Protein AF-A0A7S0CAH4-F1 (afdb_monomer_lite)

pLDDT: mean 82.97, std 12.78, range [36.91, 95.31]

InterPro domains:
  IPR019465 Conserved oligomeric Golgi complex subunit 5 [PTHR13228] (1-180)
  IPR048485 Conserved oligomeric Golgi complex subunit 5, helical domain [PF20649] (7-171)

Secondary structure (DSSP, 8-state):
-HHHHHHHHHHHHHHHHHHHHHHHHHHHHT--HHHHHHHHHHHHHTT-HHHHHHHHHHHHHHHHHHHHHHHH-HHHHHHHHHHHHHHHHHHHHHHHTT------TTHHHHHHHHHHHHHHHHHHHHHHHHHHHHHHHHHHHHHHHHHHHHHHHH-B-TTT--BHHHHHHTSPPPHHHHHHHHHHHHHHTTSSS--

Sequence (195 aa):
VEQMRLQAETAALAVRRAAAGLLAEQQQQQLSSAKLGSTLQVYFHLGELPQAAWSAVAQSLATAEKAASQFFNPGSLQRLNETAVSEAKFALDVSDAAAVGVTEPNQKKTLGESLERATMKKLKIKRAEAASKWAHAVGDAAFKVWNLHRVLARKSDASTRQNFLEVVSKAPIPEKFQDAEKQIRSSEGGADDAG

Radius of gyration: 27.22 Å; chains: 1; bounding box: 65×27×79 Å

Organism: NCBI:txid420281

Structure (mmCIF, N/CA/C/O backbone):
data_AF-A0A7S0CAH4-F1
#
_entry.id   AF-A0A7S0CAH4-F1
#
loop_
_atom_site.group_PDB
_atom_site.id
_atom_site.type_symbol
_atom_site.label_atom_id
_atom_site.label_alt_id
_atom_site.label_comp_id
_atom_site.label_asym_id
_atom_site.label_entity_id
_atom_site.label_seq_id
_atom_site.pdbx_PDB_ins_code
_atom_site.Cartn_x
_atom_site.Cartn_y
_atom_site.Cartn_z
_atom_site.occupancy
_atom_site.B_iso_or_equiv
_atom_site.auth_seq_id
_atom_site.auth_comp_id
_atom_site.auth_asym_id
_atom_site.auth_atom_id
_atom_site.pdbx_PDB_model_num
ATOM 1 N N . VAL A 1 1 ? 34.094 -9.967 -25.676 1.00 65.88 1 VAL A N 1
ATOM 2 C CA . VAL A 1 1 ? 32.650 -9.616 -25.713 1.00 65.88 1 VAL A CA 1
ATOM 3 C C . VAL A 1 1 ? 31.904 -10.222 -24.528 1.00 65.88 1 VAL A C 1
ATOM 5 O O . VAL A 1 1 ? 31.228 -9.493 -23.821 1.00 65.88 1 VAL A O 1
ATOM 8 N N . GLU A 1 2 ? 32.097 -11.507 -24.234 1.00 75.00 2 GLU A N 1
ATOM 9 C CA . GLU A 1 2 ? 31.400 -12.210 -23.142 1.00 75.00 2 GLU A CA 1
ATOM 10 C C . GLU A 1 2 ? 31.736 -11.695 -21.729 1.00 75.00 2 GLU A C 1
ATOM 12 O O . GLU A 1 2 ? 30.838 -11.476 -20.923 1.00 75.00 2 GLU A O 1
ATOM 17 N N . GLN A 1 3 ? 33.003 -11.358 -21.458 1.00 76.06 3 GLN A N 1
ATOM 18 C CA . GLN A 1 3 ? 33.400 -10.707 -20.197 1.00 76.06 3 GLN A CA 1
ATOM 19 C C . GLN A 1 3 ? 32.767 -9.318 -20.009 1.00 76.06 3 GLN A C 1
ATOM 21 O O . GLN A 1 3 ? 32.325 -8.993 -18.911 1.00 76.06 3 GLN A O 1
ATOM 26 N N . MET A 1 4 ? 32.667 -8.516 -21.076 1.00 72.00 4 MET A N 1
ATOM 27 C CA . MET A 1 4 ? 31.980 -7.217 -21.019 1.00 72.00 4 MET A CA 1
ATOM 28 C C . MET A 1 4 ? 30.474 -7.390 -20.790 1.00 72.00 4 MET A C 1
ATOM 30 O O . MET A 1 4 ? 29.867 -6.586 -20.088 1.00 72.00 4 MET A O 1
ATOM 34 N N . ARG A 1 5 ? 29.876 -8.464 -21.322 1.00 76.06 5 ARG A N 1
ATOM 35 C CA . ARG A 1 5 ? 28.468 -8.806 -21.088 1.00 76.06 5 ARG A CA 1
ATOM 36 C C . ARG A 1 5 ? 28.207 -9.151 -19.619 1.00 76.06 5 ARG A C 1
ATOM 38 O O . ARG A 1 5 ? 27.305 -8.583 -19.018 1.00 76.06 5 ARG A O 1
ATOM 45 N N . LEU A 1 6 ? 29.043 -10.004 -19.027 1.00 80.44 6 LEU A N 1
ATOM 46 C CA . LEU A 1 6 ? 28.980 -10.364 -17.603 1.00 80.44 6 LEU A CA 1
ATOM 47 C C . LEU A 1 6 ? 29.165 -9.148 -16.682 1.00 80.44 6 LEU A C 1
ATOM 49 O O . LEU A 1 6 ? 28.445 -8.991 -15.695 1.00 80.44 6 LEU A O 1
ATOM 53 N N . GLN A 1 7 ? 30.101 -8.255 -17.014 1.00 77.06 7 GLN A N 1
ATOM 54 C CA . GLN A 1 7 ? 30.307 -7.011 -16.267 1.00 77.06 7 GLN A CA 1
ATOM 55 C C . GLN A 1 7 ? 29.098 -6.070 -16.375 1.00 77.06 7 GLN A C 1
ATOM 57 O O . GLN A 1 7 ? 28.670 -5.515 -15.362 1.00 77.06 7 GLN A O 1
ATOM 62 N N . ALA A 1 8 ? 28.503 -5.939 -17.565 1.00 77.75 8 ALA A N 1
ATOM 63 C CA . ALA A 1 8 ? 27.296 -5.143 -17.775 1.00 77.75 8 ALA A CA 1
ATOM 64 C C . ALA A 1 8 ? 26.084 -5.713 -17.018 1.00 77.75 8 ALA A C 1
ATOM 66 O O . ALA A 1 8 ? 25.359 -4.960 -16.371 1.00 77.75 8 ALA A O 1
ATOM 67 N N . GLU A 1 9 ? 25.893 -7.035 -17.028 1.00 82.38 9 GLU A N 1
ATOM 68 C CA . GLU A 1 9 ? 24.837 -7.708 -16.259 1.00 82.38 9 GLU A CA 1
ATOM 69 C C . GLU A 1 9 ? 25.020 -7.498 -14.747 1.00 82.38 9 GLU A C 1
ATOM 71 O O . GLU A 1 9 ? 24.061 -7.193 -14.035 1.00 82.38 9 GLU A O 1
ATOM 76 N N . THR A 1 10 ? 26.257 -7.581 -14.252 1.00 84.25 10 THR A N 1
ATOM 77 C CA . THR A 1 10 ? 26.573 -7.352 -12.832 1.00 84.25 10 THR A CA 1
ATOM 78 C C . THR A 1 10 ? 26.292 -5.904 -12.421 1.00 84.25 10 THR A C 1
ATOM 80 O O . THR A 1 10 ? 25.676 -5.659 -11.380 1.00 84.25 10 THR A O 1
ATOM 83 N N . ALA A 1 11 ? 26.689 -4.937 -13.253 1.00 78.19 11 ALA A N 1
ATOM 84 C CA . ALA A 1 11 ? 26.406 -3.523 -13.027 1.00 78.19 11 ALA A CA 1
ATOM 85 C C . ALA A 1 11 ? 24.895 -3.237 -13.066 1.00 78.19 11 ALA A C 1
ATOM 87 O O . ALA A 1 11 ? 24.375 -2.568 -12.173 1.00 78.19 11 ALA A O 1
ATOM 88 N N . ALA A 1 12 ? 24.169 -3.803 -14.036 1.00 76.00 12 ALA A N 1
ATOM 89 C CA . ALA A 1 12 ? 22.717 -3.682 -14.125 1.00 76.00 12 ALA A CA 1
ATOM 90 C C . ALA A 1 12 ? 22.026 -4.250 -12.876 1.00 76.00 12 ALA A C 1
ATOM 92 O O . ALA A 1 12 ? 21.142 -3.604 -12.317 1.00 76.00 12 ALA A O 1
ATOM 93 N N . LEU A 1 13 ? 22.465 -5.407 -12.368 1.00 81.56 13 LEU A N 1
ATOM 94 C CA . LEU A 1 13 ? 21.949 -5.979 -11.120 1.00 81.56 13 LEU A CA 1
ATOM 95 C C . LEU A 1 13 ? 22.199 -5.075 -9.906 1.00 81.56 13 LEU A C 1
ATOM 97 O O . LEU A 1 13 ? 21.307 -4.920 -9.068 1.00 81.56 13 LEU A O 1
ATOM 101 N N . ALA A 1 14 ? 23.381 -4.466 -9.802 1.00 77.44 14 ALA A N 1
ATOM 102 C CA . ALA A 1 14 ? 23.689 -3.524 -8.728 1.00 77.44 14 ALA A CA 1
ATOM 103 C C . ALA A 1 14 ? 22.784 -2.282 -8.794 1.00 77.44 14 ALA A C 1
ATOM 105 O O . ALA A 1 14 ? 22.199 -1.888 -7.783 1.00 77.44 14 ALA A O 1
ATOM 106 N N . VAL A 1 15 ? 22.593 -1.728 -9.996 1.00 81.62 15 VAL A N 1
ATOM 107 C CA . VAL A 1 15 ? 21.696 -0.590 -10.241 1.00 81.62 15 VAL A CA 1
ATOM 108 C C . VAL A 1 15 ? 20.245 -0.953 -9.925 1.00 81.62 15 VAL A C 1
ATOM 110 O O . VAL A 1 15 ? 19.567 -0.183 -9.249 1.00 81.62 15 VAL A O 1
ATOM 113 N N . ARG A 1 16 ? 19.774 -2.145 -10.316 1.00 80.44 16 ARG A N 1
ATOM 114 C CA . ARG A 1 16 ? 18.432 -2.638 -9.964 1.00 80.44 16 ARG A CA 1
ATOM 115 C C . ARG A 1 16 ? 18.231 -2.729 -8.458 1.00 80.44 16 ARG A C 1
ATOM 117 O O . ARG A 1 16 ? 17.201 -2.283 -7.963 1.00 80.44 16 ARG A O 1
ATOM 124 N N . ARG A 1 17 ? 19.194 -3.296 -7.721 1.00 80.94 17 ARG A N 1
ATOM 125 C CA . ARG A 1 17 ? 19.110 -3.406 -6.253 1.00 80.94 17 ARG A CA 1
ATOM 126 C C . ARG A 1 17 ? 19.056 -2.031 -5.594 1.00 80.94 17 ARG A C 1
ATOM 128 O O . ARG A 1 17 ? 18.222 -1.821 -4.718 1.00 80.94 17 ARG A O 1
ATOM 135 N N . ALA A 1 18 ? 19.886 -1.092 -6.046 1.00 76.75 18 ALA A N 1
ATOM 136 C CA . ALA A 1 18 ? 19.876 0.280 -5.547 1.00 76.75 18 ALA A CA 1
ATOM 137 C C . ALA A 1 18 ? 18.550 0.996 -5.862 1.00 76.75 18 ALA A C 1
ATOM 139 O O . ALA A 1 18 ? 17.949 1.602 -4.977 1.00 76.75 18 ALA A O 1
ATOM 140 N N . ALA A 1 19 ? 18.048 0.872 -7.094 1.00 78.12 19 ALA A N 1
ATOM 141 C CA . ALA A 1 19 ? 16.766 1.443 -7.502 1.00 78.12 19 ALA A CA 1
ATOM 142 C C . ALA A 1 19 ? 15.590 0.839 -6.718 1.00 78.12 19 ALA A C 1
ATOM 144 O O . ALA A 1 19 ? 14.693 1.573 -6.308 1.00 78.12 19 ALA A O 1
ATOM 145 N N . ALA A 1 20 ? 15.623 -0.469 -6.445 1.00 80.88 20 ALA A N 1
ATOM 146 C CA . ALA A 1 20 ? 14.604 -1.154 -5.654 1.00 80.88 20 ALA A CA 1
ATOM 147 C C . ALA A 1 20 ? 14.611 -0.690 -4.193 1.00 80.88 20 ALA A C 1
ATOM 149 O O . ALA A 1 20 ? 13.544 -0.443 -3.634 1.00 80.88 20 ALA A O 1
ATOM 150 N N . GLY A 1 21 ? 15.798 -0.515 -3.600 1.00 79.38 21 GLY A N 1
ATOM 151 C CA . GLY A 1 21 ? 15.949 0.065 -2.264 1.00 79.38 21 GLY A CA 1
ATOM 152 C C . GLY A 1 21 ? 15.364 1.475 -2.189 1.00 79.38 21 GLY A C 1
ATOM 153 O O . GLY A 1 21 ? 14.512 1.745 -1.348 1.00 79.38 21 GLY A O 1
ATOM 154 N N . LEU A 1 22 ? 15.719 2.340 -3.144 1.00 78.88 22 LEU A N 1
ATOM 155 C CA . LEU A 1 22 ? 15.192 3.706 -3.215 1.00 78.88 22 LEU A CA 1
ATOM 156 C C . LEU A 1 22 ? 13.677 3.745 -3.440 1.00 78.88 22 LEU A C 1
ATOM 158 O O . LEU A 1 22 ? 12.995 4.593 -2.870 1.00 78.88 22 LEU A O 1
ATOM 162 N N . LEU A 1 23 ? 13.130 2.846 -4.262 1.00 81.06 23 LEU A N 1
ATOM 163 C CA . LEU A 1 23 ? 11.687 2.758 -4.482 1.00 81.06 23 LEU A CA 1
ATOM 164 C C . LEU A 1 23 ? 10.960 2.307 -3.205 1.00 81.06 23 LEU A C 1
ATOM 166 O O . LEU A 1 23 ? 9.911 2.858 -2.874 1.00 81.06 23 LEU A O 1
ATOM 170 N N . ALA A 1 24 ? 11.528 1.353 -2.464 1.00 81.06 24 ALA A N 1
ATOM 171 C CA . ALA A 1 24 ? 10.992 0.910 -1.179 1.00 81.06 24 ALA A CA 1
ATOM 172 C C . ALA A 1 24 ? 11.038 2.030 -0.124 1.00 81.06 24 ALA A C 1
ATOM 174 O O . ALA A 1 24 ? 10.045 2.271 0.563 1.00 81.06 24 ALA A O 1
ATOM 175 N N . GLU A 1 25 ? 12.140 2.779 -0.044 1.00 79.75 25 GLU A N 1
ATOM 176 C CA . GLU A 1 25 ? 12.256 3.960 0.822 1.00 79.75 25 GLU A CA 1
ATOM 177 C C . GLU A 1 25 ? 11.231 5.040 0.450 1.00 79.75 25 GLU A C 1
ATOM 179 O O . GLU A 1 25 ? 10.572 5.607 1.321 1.00 79.75 25 GLU A O 1
ATOM 184 N N . GLN A 1 26 ? 11.029 5.292 -0.847 1.00 78.75 26 GLN A N 1
ATOM 185 C CA . GLN A 1 26 ? 10.028 6.246 -1.336 1.00 78.75 26 GLN A CA 1
ATOM 186 C C . GLN A 1 26 ? 8.606 5.829 -0.965 1.00 78.75 26 GLN A C 1
ATOM 188 O O . GLN A 1 26 ? 7.792 6.683 -0.606 1.00 78.75 26 GLN A O 1
ATOM 193 N N . GLN A 1 27 ? 8.315 4.528 -0.993 1.00 72.44 27 GLN A N 1
ATOM 194 C CA . GLN A 1 27 ? 7.043 4.005 -0.510 1.00 72.44 27 GLN A CA 1
ATOM 195 C C . GLN A 1 27 ? 6.886 4.127 1.005 1.00 72.44 27 GLN A C 1
ATOM 197 O O . GLN A 1 27 ? 5.756 4.226 1.476 1.00 72.44 27 GLN A O 1
ATOM 202 N N . GLN A 1 28 ? 7.961 4.114 1.789 1.00 74.12 28 GLN A N 1
ATOM 203 C CA . GLN A 1 28 ? 7.872 4.250 3.245 1.00 74.12 28 GLN A CA 1
ATOM 204 C C . GLN A 1 28 ? 7.790 5.709 3.705 1.00 74.12 28 GLN A C 1
ATOM 206 O O . GLN A 1 28 ? 7.024 6.007 4.615 1.00 74.12 28 GLN A O 1
ATOM 211 N N . GLN A 1 29 ? 8.539 6.616 3.076 1.00 70.06 29 GLN A N 1
ATOM 212 C CA . GLN A 1 29 ? 8.778 7.968 3.600 1.00 70.06 29 GLN A CA 1
ATOM 213 C C . GLN A 1 29 ? 8.110 9.101 2.801 1.00 70.06 29 GLN A C 1
ATOM 215 O O . GLN A 1 29 ? 8.416 10.264 3.047 1.00 70.06 29 GLN A O 1
ATOM 220 N N . GLN A 1 30 ? 7.222 8.796 1.840 1.00 65.69 30 GLN A N 1
ATOM 221 C CA . GLN A 1 30 ? 6.581 9.799 0.963 1.00 65.69 30 GLN A CA 1
ATOM 222 C C . GLN A 1 30 ? 7.597 10.814 0.389 1.00 65.69 30 GLN A C 1
ATOM 224 O O . GLN A 1 30 ? 7.385 12.026 0.388 1.00 65.69 30 GLN A O 1
ATOM 229 N N . LEU A 1 31 ? 8.749 10.314 -0.066 1.00 64.12 31 LEU A N 1
ATOM 230 C CA . LEU A 1 31 ? 9.846 11.144 -0.569 1.00 64.12 31 LEU A CA 1
ATOM 231 C C . LEU A 1 31 ? 9.442 11.938 -1.831 1.00 64.12 31 LEU A C 1
ATOM 233 O O . LEU A 1 31 ? 8.460 11.630 -2.507 1.00 64.12 31 LEU A O 1
ATOM 237 N N . SER A 1 32 ? 10.227 12.972 -2.165 1.00 78.50 32 SER A N 1
ATOM 238 C CA . SER A 1 32 ? 9.888 13.942 -3.218 1.00 78.50 32 SER A CA 1
ATOM 239 C C . SER A 1 32 ? 9.606 13.299 -4.586 1.00 78.50 32 SER A C 1
ATOM 241 O O . SER A 1 32 ? 10.304 12.384 -5.032 1.00 78.50 32 SER A O 1
ATOM 243 N N . SER A 1 33 ? 8.618 13.844 -5.306 1.00 80.06 33 SER A N 1
ATOM 244 C CA . SER A 1 33 ? 8.237 13.405 -6.660 1.00 80.06 33 SER A CA 1
ATOM 245 C C . SER A 1 33 ? 9.402 13.424 -7.654 1.00 80.06 33 SER A C 1
ATOM 247 O O . SER A 1 33 ? 9.433 12.617 -8.581 1.00 80.06 33 SER A O 1
ATOM 249 N N . ALA A 1 34 ? 10.380 14.309 -7.443 1.00 83.88 34 ALA A N 1
ATOM 250 C CA . ALA A 1 34 ? 11.597 14.379 -8.242 1.00 83.88 34 ALA A CA 1
ATOM 251 C C . ALA A 1 34 ? 12.454 13.111 -8.097 1.00 83.88 34 ALA A C 1
ATOM 253 O O . ALA A 1 34 ? 12.876 12.543 -9.104 1.00 83.88 34 ALA A O 1
ATOM 254 N N . LYS A 1 35 ? 12.661 12.624 -6.862 1.00 85.62 35 LYS A N 1
ATOM 255 C CA . LYS A 1 35 ? 13.422 11.390 -6.612 1.00 85.62 35 LYS A CA 1
ATOM 256 C C . LYS A 1 35 ? 12.711 10.176 -7.207 1.00 85.62 35 LYS A C 1
ATOM 258 O O . LYS A 1 35 ? 13.364 9.372 -7.864 1.00 85.62 35 LYS A O 1
ATOM 263 N N . LEU A 1 36 ? 11.388 10.081 -7.046 1.00 88.12 36 LEU A N 1
ATOM 264 C CA . LEU A 1 36 ? 10.593 9.007 -7.655 1.00 88.12 36 LEU A CA 1
ATOM 265 C C . LEU A 1 36 ? 10.698 9.030 -9.179 1.00 88.12 36 LEU A C 1
ATOM 267 O O . LEU A 1 36 ? 10.952 8.000 -9.797 1.00 88.12 36 LEU A O 1
ATOM 271 N N . GLY A 1 37 ? 10.600 10.213 -9.786 1.00 88.88 37 GLY A N 1
ATOM 272 C CA . GLY A 1 37 ? 10.809 10.370 -11.217 1.00 88.88 37 GLY A CA 1
ATOM 273 C C . GLY A 1 37 ? 12.173 9.841 -11.659 1.00 88.88 37 GLY A C 1
ATOM 274 O O . GLY A 1 37 ? 12.250 9.117 -12.650 1.00 88.88 37 GLY A O 1
ATOM 275 N N . SER A 1 38 ? 13.258 10.198 -10.970 1.00 90.31 38 SER A N 1
ATOM 276 C CA . SER A 1 38 ? 14.607 9.716 -11.304 1.00 90.31 38 SER A CA 1
ATOM 277 C C . SER A 1 38 ? 14.746 8.201 -11.144 1.00 90.31 38 SER A C 1
ATOM 279 O O . SER A 1 38 ? 15.294 7.556 -12.031 1.00 90.31 38 SER A O 1
ATOM 281 N N . THR A 1 39 ? 14.184 7.611 -10.087 1.00 90.38 39 THR A N 1
ATOM 282 C CA . THR A 1 39 ? 14.160 6.151 -9.908 1.00 90.38 39 THR A CA 1
ATOM 283 C C . THR A 1 39 ? 13.422 5.456 -11.058 1.00 90.38 39 THR A C 1
ATOM 285 O O . THR A 1 39 ? 13.923 4.489 -11.625 1.00 90.38 39 THR A O 1
ATOM 288 N N . LEU A 1 40 ? 12.262 5.977 -11.471 1.00 91.50 40 LEU A N 1
ATOM 289 C CA . LEU A 1 40 ? 11.502 5.429 -12.601 1.00 91.50 40 LEU A CA 1
ATOM 290 C C . LEU A 1 40 ? 12.243 5.580 -13.937 1.00 91.50 40 LEU A C 1
ATOM 292 O O . LEU A 1 40 ? 12.129 4.713 -14.795 1.00 91.50 40 LEU A O 1
ATOM 296 N N . GLN A 1 41 ? 13.045 6.636 -14.101 1.00 92.88 41 GLN A N 1
ATOM 297 C CA . GLN A 1 41 ? 13.894 6.815 -15.284 1.00 92.88 41 GLN A CA 1
ATOM 298 C C . GLN A 1 41 ? 14.929 5.695 -15.417 1.00 92.88 41 GLN A C 1
ATOM 300 O O . GLN A 1 41 ? 15.162 5.199 -16.515 1.00 92.88 41 GLN A O 1
ATOM 305 N N . VAL A 1 42 ? 15.520 5.269 -14.298 1.00 92.00 42 VAL A N 1
ATOM 306 C CA . VAL A 1 42 ? 16.448 4.131 -14.282 1.00 92.00 42 VAL A CA 1
ATOM 307 C C . VAL A 1 42 ? 15.728 2.864 -14.740 1.00 92.00 42 VAL A C 1
ATOM 309 O O . VAL A 1 42 ? 16.211 2.185 -15.640 1.00 92.00 42 VAL A O 1
ATOM 312 N N . TYR A 1 43 ? 14.537 2.583 -14.204 1.00 91.44 43 TYR A N 1
ATOM 313 C CA . TYR A 1 43 ? 13.746 1.428 -14.640 1.00 91.44 43 TYR A CA 1
ATOM 314 C C . TYR A 1 43 ? 13.321 1.500 -16.109 1.00 91.44 43 TYR A C 1
ATOM 316 O O . TYR A 1 43 ? 13.285 0.470 -16.776 1.00 91.44 43 TYR A O 1
ATOM 324 N N . PHE A 1 44 ? 13.035 2.695 -16.630 1.00 92.38 44 PHE A N 1
ATOM 325 C CA . PHE A 1 44 ? 12.743 2.890 -18.049 1.00 92.38 44 PHE A CA 1
ATOM 326 C C . PHE A 1 44 ? 13.935 2.492 -18.925 1.00 92.38 44 PHE A C 1
ATOM 328 O O . PHE A 1 44 ? 13.777 1.685 -19.835 1.00 92.38 44 PHE A O 1
ATOM 335 N N . HIS A 1 45 ? 15.139 2.971 -18.605 1.00 91.81 45 HIS A N 1
ATOM 336 C CA . HIS A 1 45 ? 16.347 2.620 -19.359 1.00 91.81 45 HIS A CA 1
ATOM 337 C C . HIS A 1 45 ? 16.756 1.149 -19.224 1.00 91.81 45 HIS A C 1
ATOM 339 O O . HIS A 1 45 ? 17.416 0.618 -20.112 1.00 91.81 45 HIS A O 1
ATOM 345 N N . LEU A 1 46 ? 16.345 0.483 -18.143 1.00 89.88 46 LEU A N 1
ATOM 346 C CA . LEU A 1 46 ? 16.521 -0.958 -17.963 1.00 89.88 46 LEU A CA 1
ATOM 347 C C . LEU A 1 46 ? 15.431 -1.798 -18.654 1.00 89.88 46 LEU A C 1
ATOM 349 O O . LEU A 1 46 ? 15.534 -3.020 -18.656 1.00 89.88 46 LEU A O 1
ATOM 353 N N . GLY A 1 47 ? 14.390 -1.179 -19.225 1.00 89.44 47 GLY A N 1
ATOM 354 C CA . GLY A 1 47 ? 13.252 -1.886 -19.828 1.00 89.44 47 GLY A CA 1
ATOM 355 C C . GLY A 1 47 ? 12.284 -2.509 -18.812 1.00 89.44 47 GLY A C 1
ATOM 356 O O . GLY A 1 47 ? 11.435 -3.316 -19.174 1.00 89.44 47 GLY A O 1
ATOM 357 N N . GLU A 1 48 ? 12.387 -2.133 -17.537 1.00 91.44 48 GLU A N 1
ATOM 358 C CA . GLU A 1 48 ? 11.683 -2.756 -16.405 1.00 91.44 48 GLU A CA 1
ATOM 359 C C . GLU A 1 48 ? 10.633 -1.832 -15.771 1.00 91.44 48 GLU A C 1
ATOM 361 O O . GLU A 1 48 ? 10.031 -2.167 -14.749 1.00 91.44 48 GLU A O 1
ATOM 366 N N . LEU A 1 49 ? 10.385 -0.663 -16.372 1.00 93.31 49 LEU A N 1
ATOM 367 C CA . LEU A 1 49 ? 9.438 0.331 -15.859 1.00 93.31 49 LEU A CA 1
ATOM 368 C C . LEU A 1 49 ? 8.043 -0.251 -15.557 1.00 93.31 49 LEU A C 1
ATOM 370 O O . LEU A 1 49 ? 7.559 -0.013 -14.447 1.00 93.31 49 LEU A O 1
ATOM 374 N N . PRO A 1 50 ? 7.402 -1.034 -16.452 1.00 93.81 50 PRO A N 1
ATOM 375 C CA . PRO A 1 50 ? 6.095 -1.613 -16.150 1.00 93.81 50 PRO A CA 1
ATOM 376 C C . PRO A 1 50 ? 6.128 -2.550 -14.942 1.00 93.81 50 PRO A C 1
ATOM 378 O O . PRO A 1 50 ? 5.269 -2.463 -14.066 1.00 93.81 50 PRO A O 1
ATOM 381 N N . GLN A 1 51 ? 7.151 -3.403 -14.847 1.00 91.06 51 GLN A N 1
ATOM 382 C CA . GLN A 1 51 ? 7.297 -4.338 -13.734 1.00 91.06 51 GLN A CA 1
ATOM 383 C C . GLN A 1 51 ? 7.492 -3.600 -12.404 1.00 91.06 51 GLN A C 1
ATOM 385 O O . GLN A 1 51 ? 6.854 -3.947 -11.408 1.00 91.06 51 GLN A O 1
ATOM 390 N N . ALA A 1 52 ? 8.330 -2.560 -12.383 1.00 90.19 52 ALA A N 1
ATOM 391 C CA . ALA A 1 52 ? 8.562 -1.744 -11.196 1.00 90.19 52 ALA A CA 1
ATOM 392 C C . ALA A 1 52 ? 7.292 -0.999 -10.751 1.00 90.19 52 ALA A C 1
ATOM 394 O O . ALA A 1 52 ? 6.953 -1.014 -9.565 1.00 90.19 52 ALA A O 1
ATOM 395 N N . ALA A 1 53 ? 6.555 -0.405 -11.697 1.00 92.69 53 ALA A N 1
ATOM 396 C CA . ALA A 1 53 ? 5.305 0.294 -11.418 1.00 92.69 53 ALA A CA 1
ATOM 397 C C . ALA A 1 53 ? 4.250 -0.654 -10.824 1.00 92.69 53 ALA A C 1
ATOM 399 O O . ALA A 1 53 ? 3.726 -0.399 -9.739 1.00 92.69 53 ALA A O 1
ATOM 400 N N . TRP A 1 54 ? 3.994 -1.793 -11.471 1.00 92.12 54 TRP A N 1
ATOM 401 C CA . TRP A 1 54 ? 3.021 -2.774 -10.986 1.00 92.12 54 TRP A CA 1
ATOM 402 C C . TRP A 1 54 ? 3.432 -3.450 -9.673 1.00 92.12 54 TRP A C 1
ATOM 404 O O . TRP A 1 54 ? 2.573 -3.803 -8.860 1.00 92.12 54 TRP A O 1
ATOM 414 N N . SER A 1 55 ? 4.734 -3.623 -9.433 1.00 90.75 55 SER A N 1
ATOM 415 C CA . SER A 1 55 ? 5.247 -4.095 -8.144 1.00 90.75 55 SER A CA 1
ATOM 416 C C . SER A 1 55 ? 4.933 -3.097 -7.026 1.00 90.75 55 SER A C 1
ATOM 418 O O . SER A 1 55 ? 4.409 -3.488 -5.983 1.00 90.75 55 SER A O 1
ATOM 420 N N . ALA A 1 56 ? 5.145 -1.799 -7.266 1.00 90.19 56 ALA A N 1
ATOM 421 C CA . ALA A 1 56 ? 4.833 -0.749 -6.299 1.00 90.19 56 ALA A CA 1
ATOM 422 C C . ALA A 1 56 ? 3.330 -0.626 -5.999 1.00 90.19 56 ALA A C 1
ATOM 424 O O . ALA A 1 56 ? 2.933 -0.465 -4.839 1.00 90.19 56 ALA A O 1
ATOM 425 N N . VAL A 1 57 ? 2.483 -0.765 -7.025 1.00 91.56 57 VAL A N 1
ATOM 426 C CA . VAL A 1 57 ? 1.023 -0.829 -6.845 1.00 91.56 57 VAL A CA 1
ATOM 427 C C . VAL A 1 57 ? 0.645 -2.030 -5.979 1.00 91.56 57 VAL A C 1
ATOM 429 O O . VAL A 1 57 ? -0.121 -1.887 -5.032 1.00 91.56 57 VAL A O 1
ATOM 432 N N . ALA A 1 58 ? 1.230 -3.200 -6.234 1.00 90.88 58 ALA A N 1
ATOM 433 C CA . ALA A 1 58 ? 0.924 -4.404 -5.467 1.00 90.88 58 ALA A CA 1
ATOM 434 C C . ALA A 1 58 ? 1.399 -4.350 -4.012 1.00 90.88 58 ALA A C 1
ATOM 436 O O . ALA A 1 58 ? 0.702 -4.841 -3.132 1.00 90.88 58 ALA A O 1
ATOM 437 N N . GLN A 1 59 ? 2.550 -3.737 -3.739 1.00 90.06 59 GLN A N 1
ATOM 438 C CA . GLN A 1 59 ? 3.018 -3.510 -2.367 1.00 90.06 59 GLN A CA 1
ATOM 439 C C . GLN A 1 59 ? 2.076 -2.568 -1.603 1.00 90.06 59 GLN A C 1
ATOM 441 O O . GLN A 1 59 ? 1.759 -2.801 -0.432 1.00 90.06 59 GLN A O 1
ATOM 446 N N . SER A 1 60 ? 1.574 -1.535 -2.284 1.00 90.56 60 SER A N 1
ATOM 447 C CA . SER A 1 60 ? 0.578 -0.620 -1.720 1.00 90.56 60 SER A CA 1
ATOM 448 C C . SER A 1 60 ? -0.743 -1.346 -1.445 1.00 90.56 60 SER A C 1
ATOM 450 O O . SER A 1 60 ? -1.277 -1.239 -0.341 1.00 90.56 60 SER A O 1
ATOM 452 N N . LEU A 1 61 ? -1.220 -2.160 -2.393 1.00 92.06 61 LEU A N 1
ATOM 453 C CA . LEU A 1 61 ? -2.423 -2.978 -2.225 1.00 92.06 61 LEU A CA 1
ATOM 454 C C . LEU A 1 61 ? -2.286 -3.958 -1.052 1.00 92.06 61 LEU A C 1
ATOM 456 O O . LEU A 1 61 ? -3.135 -3.959 -0.168 1.00 92.06 61 LEU A O 1
ATOM 460 N N . ALA A 1 62 ? -1.183 -4.705 -0.971 1.00 91.44 62 ALA A N 1
ATOM 461 C CA . ALA A 1 62 ? -0.931 -5.641 0.126 1.00 91.44 62 ALA A CA 1
ATOM 462 C C . ALA A 1 62 ? -0.929 -4.946 1.501 1.00 91.44 62 ALA A C 1
ATOM 464 O O . ALA A 1 62 ? -1.355 -5.519 2.503 1.00 91.44 62 ALA A O 1
ATOM 465 N N . THR A 1 63 ? -0.480 -3.687 1.566 1.00 90.88 63 THR A N 1
ATOM 466 C CA . THR A 1 63 ? -0.549 -2.882 2.794 1.00 90.88 63 THR A CA 1
ATOM 467 C C . THR A 1 63 ? -1.997 -2.564 3.172 1.00 90.88 63 THR A C 1
ATOM 469 O O . THR A 1 63 ? -2.374 -2.722 4.336 1.00 90.88 63 THR A O 1
ATOM 472 N N . ALA A 1 64 ? -2.820 -2.165 2.200 1.00 93.25 64 ALA A N 1
ATOM 473 C CA . ALA A 1 64 ? -4.240 -1.898 2.413 1.00 93.25 64 ALA A CA 1
ATOM 474 C C . ALA A 1 64 ? -5.014 -3.171 2.805 1.00 93.25 64 ALA A C 1
ATOM 476 O O . ALA A 1 64 ? -5.789 -3.148 3.760 1.00 93.25 64 ALA A O 1
ATOM 477 N N . GLU A 1 65 ? -4.754 -4.300 2.143 1.00 93.50 65 GLU A N 1
ATOM 478 C CA . GLU A 1 65 ? -5.346 -5.607 2.463 1.00 93.50 65 GLU A CA 1
ATOM 479 C C . GLU A 1 65 ? -4.944 -6.092 3.857 1.00 93.50 65 GLU A C 1
ATOM 481 O O . GLU A 1 65 ? -5.770 -6.605 4.615 1.00 93.50 65 GLU A O 1
ATOM 486 N N . LYS A 1 66 ? -3.684 -5.885 4.252 1.00 93.38 66 LYS A N 1
ATOM 487 C CA . LYS A 1 66 ? -3.227 -6.184 5.612 1.00 93.38 66 LYS A CA 1
ATOM 488 C C . LYS A 1 66 ? -3.961 -5.328 6.646 1.00 93.38 66 LYS A C 1
ATOM 490 O O . LYS A 1 66 ? -4.382 -5.849 7.675 1.00 93.38 66 LYS A O 1
ATOM 495 N N . ALA A 1 67 ? -4.149 -4.038 6.380 1.00 93.06 67 ALA A N 1
ATOM 496 C CA . ALA A 1 67 ? -4.902 -3.165 7.277 1.00 93.06 67 ALA A CA 1
ATOM 497 C C . ALA A 1 67 ? -6.380 -3.581 7.367 1.00 93.06 67 ALA A C 1
ATOM 499 O O . ALA A 1 67 ? -6.937 -3.654 8.463 1.00 93.06 67 ALA A O 1
ATOM 500 N N . ALA A 1 68 ? -7.004 -3.900 6.230 1.00 93.06 68 ALA A N 1
ATOM 501 C CA . ALA A 1 68 ? -8.388 -4.356 6.171 1.00 93.06 68 ALA A CA 1
ATOM 502 C C . ALA A 1 68 ? -8.572 -5.695 6.896 1.00 93.06 68 ALA A C 1
ATOM 504 O O . ALA A 1 68 ? -9.442 -5.813 7.756 1.00 93.06 68 ALA A O 1
ATOM 505 N N . SER A 1 69 ? -7.713 -6.680 6.628 1.00 92.88 69 SER A N 1
ATOM 506 C CA . SER A 1 69 ? -7.767 -7.978 7.304 1.00 92.88 69 SER A CA 1
ATOM 507 C C . SER A 1 69 ? -7.567 -7.842 8.810 1.00 92.88 69 SER A C 1
ATOM 509 O O . SER A 1 69 ? -8.291 -8.479 9.561 1.00 92.88 69 SER A O 1
ATOM 511 N N . GLN A 1 70 ? -6.664 -6.978 9.284 1.00 91.06 70 GLN A N 1
ATOM 512 C CA . GLN A 1 70 ? -6.491 -6.732 10.719 1.00 91.06 70 GLN A CA 1
ATOM 513 C C . GLN A 1 70 ? -7.719 -6.092 11.372 1.00 91.06 70 GLN A C 1
ATOM 515 O O . GLN A 1 70 ? -8.060 -6.465 12.497 1.00 91.06 70 GLN A O 1
ATOM 520 N N . PHE A 1 71 ? -8.369 -5.149 10.689 1.00 91.62 71 PHE A N 1
ATOM 521 C CA . PHE A 1 71 ? -9.530 -4.429 11.208 1.00 91.62 71 PHE A CA 1
ATOM 522 C C . PHE A 1 71 ? -10.798 -5.294 11.223 1.00 91.62 71 PHE A C 1
ATOM 524 O O . PHE A 1 71 ? -11.501 -5.334 12.231 1.00 91.62 71 PHE A O 1
ATOM 531 N N . PHE A 1 72 ? -11.054 -6.032 10.141 1.00 91.00 72 PHE A N 1
ATOM 532 C CA . PHE A 1 72 ? -12.246 -6.870 9.982 1.00 91.00 72 PHE A CA 1
ATOM 533 C C . PHE A 1 72 ? -12.079 -8.303 10.513 1.00 91.00 72 PHE A C 1
ATOM 535 O O . PHE A 1 72 ? -13.024 -9.088 10.453 1.00 91.00 72 PHE A O 1
ATOM 542 N N . ASN A 1 73 ? -10.914 -8.668 11.060 1.00 93.38 73 ASN A N 1
ATOM 543 C CA . ASN A 1 73 ? -10.726 -9.981 11.674 1.00 93.38 73 ASN A CA 1
ATOM 544 C C . ASN A 1 73 ? -11.669 -10.150 12.886 1.00 93.38 73 ASN A C 1
ATOM 546 O O . ASN A 1 73 ? -11.616 -9.326 13.808 1.00 93.38 73 ASN A O 1
ATOM 550 N N . PRO A 1 74 ? -12.460 -11.239 12.959 1.00 91.38 74 PRO A N 1
ATOM 551 C CA . PRO A 1 74 ? -13.352 -11.499 14.090 1.00 91.38 74 PRO A CA 1
ATOM 552 C C . PRO A 1 74 ? -12.649 -11.450 15.455 1.00 91.38 74 PRO A C 1
ATOM 554 O O . PRO A 1 74 ? -13.170 -10.865 16.402 1.00 91.38 74 PRO A O 1
ATOM 557 N N . GLY A 1 75 ? -11.424 -11.971 15.550 1.00 91.69 75 GLY A N 1
ATOM 558 C CA . GLY A 1 75 ? -10.619 -11.936 16.770 1.00 91.69 75 GLY A CA 1
ATOM 559 C C . GLY A 1 75 ? -10.107 -10.538 17.134 1.00 91.69 75 GLY A C 1
ATOM 560 O O . GLY A 1 75 ? -9.874 -10.246 18.304 1.00 91.69 75 GLY A O 1
ATOM 561 N N . SER A 1 76 ? -9.937 -9.630 16.170 1.00 87.62 76 SER A N 1
ATOM 562 C CA . SER A 1 76 ? -9.649 -8.217 16.468 1.00 87.62 76 SER A CA 1
ATOM 563 C C . SER A 1 76 ? -10.879 -7.509 17.035 1.00 87.62 76 SER A C 1
ATOM 565 O O . SER A 1 76 ? -10.766 -6.767 18.010 1.00 87.62 76 SER A O 1
ATOM 567 N N . LEU A 1 77 ? -12.060 -7.783 16.476 1.00 89.44 77 LEU A N 1
ATOM 568 C CA . LEU A 1 77 ? -13.328 -7.235 16.964 1.00 89.44 77 LEU A CA 1
ATOM 569 C C . LEU A 1 77 ? -13.668 -7.746 18.370 1.00 89.44 77 LEU A C 1
ATOM 571 O O . LEU A 1 77 ? -14.091 -6.963 19.222 1.00 89.44 77 LEU A O 1
ATOM 575 N N . GLN A 1 78 ? -13.421 -9.030 18.638 1.00 91.62 78 GLN A N 1
ATOM 576 C CA . GLN A 1 78 ? -13.578 -9.617 19.966 1.00 91.62 78 GLN A CA 1
ATOM 577 C C . GLN A 1 78 ? -12.635 -8.963 20.985 1.00 91.62 78 GLN A C 1
ATOM 579 O O . GLN A 1 78 ? -13.090 -8.515 22.036 1.00 91.62 78 GLN A O 1
ATOM 584 N N . ARG A 1 79 ? -11.349 -8.799 20.645 1.00 91.88 79 ARG A N 1
ATOM 585 C CA . ARG A 1 79 ? -10.371 -8.123 21.515 1.00 91.88 79 ARG A CA 1
ATOM 586 C C . ARG A 1 79 ? -10.748 -6.673 21.821 1.00 91.88 79 ARG A C 1
ATOM 588 O O . ARG A 1 79 ? -10.561 -6.222 22.950 1.00 91.88 79 ARG A O 1
ATOM 595 N N . LEU A 1 80 ? -11.308 -5.939 20.854 1.00 91.06 80 LEU A N 1
ATOM 596 C CA . LEU A 1 80 ? -11.827 -4.585 21.093 1.00 91.06 80 LEU A CA 1
ATOM 597 C C . LEU A 1 80 ? -12.967 -4.592 22.119 1.00 91.06 80 LEU A C 1
ATOM 599 O O . LEU A 1 80 ? -13.017 -3.708 22.974 1.00 91.06 80 LEU A O 1
ATOM 603 N N . ASN A 1 81 ? -13.852 -5.590 22.052 1.00 90.69 81 ASN A N 1
ATOM 604 C CA . ASN A 1 81 ? -14.948 -5.749 23.001 1.00 90.69 81 ASN A CA 1
ATOM 605 C C . ASN A 1 81 ? -14.434 -6.089 24.409 1.00 90.69 81 ASN A C 1
ATOM 607 O O . ASN A 1 81 ? -14.784 -5.414 25.372 1.00 90.69 81 ASN A O 1
ATOM 611 N N . GLU A 1 82 ? -13.537 -7.069 24.524 1.00 91.69 82 GLU A N 1
ATOM 612 C CA . GLU A 1 82 ? -12.921 -7.473 25.797 1.00 91.69 82 GLU A CA 1
ATOM 613 C C . GLU A 1 82 ? -12.167 -6.312 26.458 1.00 91.69 82 GLU A C 1
ATOM 615 O O . GLU A 1 82 ? -12.341 -6.045 27.649 1.00 91.69 82 GLU A O 1
ATOM 620 N N . THR A 1 83 ? -11.401 -5.553 25.670 1.00 91.44 83 THR A N 1
ATOM 621 C CA . THR A 1 83 ? -10.671 -4.372 26.156 1.00 91.44 83 THR A CA 1
ATOM 622 C C . THR A 1 83 ? -11.635 -3.277 26.618 1.00 91.44 83 THR A C 1
ATOM 624 O O . THR A 1 83 ? -11.428 -2.676 27.670 1.00 91.44 83 THR A O 1
ATOM 627 N N . ALA A 1 84 ? -12.715 -3.022 25.870 1.00 90.12 84 ALA A N 1
ATOM 628 C CA . ALA A 1 84 ? -13.725 -2.036 26.253 1.00 90.12 84 ALA A CA 1
ATOM 629 C C . ALA A 1 84 ? -14.454 -2.425 27.549 1.00 90.12 84 ALA A C 1
ATOM 631 O O . ALA A 1 84 ? -14.701 -1.557 28.387 1.00 90.12 84 ALA A O 1
ATOM 632 N N . VAL A 1 85 ? -14.751 -3.716 27.738 1.00 89.31 85 VAL A N 1
ATOM 633 C CA . VAL A 1 85 ? -15.331 -4.249 28.979 1.00 89.31 85 VAL A CA 1
ATOM 634 C C . VAL A 1 85 ? -14.369 -4.098 30.150 1.00 89.31 85 VAL A C 1
ATOM 636 O O . VAL A 1 85 ? -14.769 -3.601 31.201 1.00 89.31 85 VAL A O 1
ATOM 639 N N . SER A 1 86 ? -13.102 -4.472 29.970 1.00 89.69 86 SER A N 1
ATOM 640 C CA . SER A 1 86 ? -12.079 -4.333 31.008 1.00 89.69 86 SER A CA 1
ATOM 641 C C . SER A 1 86 ? -11.884 -2.875 31.434 1.00 89.69 86 SER A C 1
ATOM 643 O O . SER A 1 86 ? -11.853 -2.580 32.626 1.00 89.69 86 SER A O 1
ATOM 645 N N . GLU A 1 87 ? -11.790 -1.944 30.481 1.00 88.56 87 GLU A N 1
ATOM 646 C CA . GLU A 1 87 ? -11.621 -0.519 30.785 1.00 88.56 87 GLU A CA 1
ATOM 647 C C . GLU A 1 87 ? -12.863 0.109 31.426 1.00 88.56 87 GLU A C 1
ATOM 649 O O . GLU A 1 87 ? -12.734 1.024 32.237 1.00 88.56 87 GLU A O 1
ATOM 654 N N . ALA A 1 88 ? -14.063 -0.342 31.056 1.00 86.88 88 ALA A N 1
ATOM 655 C CA . ALA A 1 88 ? -15.301 0.143 31.656 1.00 86.88 88 ALA A CA 1
ATOM 656 C C . ALA A 1 88 ? -15.452 -0.324 33.109 1.00 86.88 88 ALA A C 1
ATOM 658 O O . ALA A 1 88 ? -15.838 0.481 33.951 1.00 86.88 88 ALA A O 1
ATOM 659 N N . LYS A 1 89 ? -15.099 -1.584 33.406 1.00 86.25 89 LYS A N 1
ATOM 660 C CA . LYS A 1 89 ? -15.054 -2.106 34.781 1.00 86.25 89 LYS A CA 1
ATOM 661 C C . LYS A 1 89 ? -14.066 -1.315 35.633 1.00 86.25 89 LYS A C 1
ATOM 663 O O . LYS A 1 89 ? -14.454 -0.775 36.658 1.00 86.25 89 LYS A O 1
ATOM 668 N N . PHE A 1 90 ? -12.840 -1.134 35.138 1.00 85.12 90 PHE A N 1
ATOM 669 C CA . PHE A 1 90 ? -11.822 -0.350 35.839 1.00 85.12 90 PHE A CA 1
ATOM 670 C C . PHE A 1 90 ? -12.272 1.096 36.107 1.00 85.12 90 PHE A C 1
ATOM 672 O O . PHE A 1 90 ? -12.075 1.616 37.199 1.00 85.12 90 PHE A O 1
ATOM 679 N N . ALA A 1 91 ? -12.908 1.752 35.132 1.00 82.69 91 ALA A N 1
ATOM 680 C CA . ALA A 1 91 ? -13.399 3.118 35.306 1.00 82.69 91 ALA A CA 1
ATOM 681 C C . ALA A 1 91 ? -14.512 3.235 36.365 1.00 82.69 91 ALA A C 1
ATOM 683 O O . ALA A 1 91 ? -14.615 4.281 37.002 1.00 82.69 91 ALA A O 1
ATOM 684 N N . LEU A 1 92 ? -15.325 2.188 36.542 1.00 82.12 92 LEU A N 1
ATOM 685 C CA . LEU A 1 92 ? -16.398 2.148 37.536 1.00 82.12 92 LEU A CA 1
ATOM 686 C C . LEU A 1 92 ? -15.899 1.754 38.930 1.00 82.12 92 LEU A C 1
ATOM 688 O O . LEU A 1 92 ? -16.295 2.388 39.904 1.00 82.12 92 LEU A O 1
ATOM 692 N N . ASP A 1 93 ? -14.968 0.803 39.030 1.00 76.00 93 ASP A N 1
ATOM 693 C CA . ASP A 1 93 ? -14.338 0.430 40.306 1.00 76.00 93 ASP A CA 1
ATOM 694 C C . ASP A 1 93 ? -13.604 1.631 40.937 1.00 76.00 93 ASP A C 1
ATOM 696 O O . ASP A 1 93 ? -13.647 1.842 42.149 1.00 76.00 93 ASP A O 1
ATOM 700 N N . VAL A 1 94 ? -12.980 2.477 40.107 1.00 70.19 94 VAL A N 1
ATOM 701 C CA . VAL A 1 94 ? -12.343 3.729 40.550 1.00 70.19 94 VAL A CA 1
ATOM 702 C C . VAL A 1 94 ? -13.373 4.767 41.018 1.00 70.19 94 VAL A C 1
ATOM 704 O O . VAL A 1 94 ? -13.077 5.537 41.931 1.00 70.19 94 VAL A O 1
ATOM 707 N N . SER A 1 95 ? -14.578 4.804 40.434 1.00 60.66 95 SER A N 1
ATOM 708 C CA . SER A 1 95 ? -15.634 5.729 40.871 1.00 60.66 95 SER A CA 1
ATOM 709 C C . SER A 1 95 ? -16.362 5.267 42.135 1.00 60.66 95 SER A C 1
ATOM 711 O O . SER A 1 95 ? -16.707 6.107 42.963 1.00 60.66 95 SER A O 1
ATOM 713 N N . ASP A 1 96 ? -16.541 3.958 42.326 1.00 58.06 96 ASP A N 1
ATOM 714 C CA . ASP A 1 96 ? -17.193 3.397 43.517 1.00 58.06 96 ASP A CA 1
ATOM 715 C C . ASP A 1 96 ? -16.279 3.440 44.751 1.00 58.06 96 ASP A C 1
ATOM 717 O O . ASP A 1 96 ? -16.754 3.661 45.864 1.00 58.06 96 ASP A O 1
ATOM 721 N N . ALA A 1 97 ? -14.954 3.348 44.576 1.00 56.91 97 ALA A N 1
ATOM 722 C CA . ALA A 1 97 ? -13.993 3.565 45.664 1.00 56.91 97 ALA A CA 1
ATOM 723 C C . ALA A 1 97 ? -14.058 4.990 46.261 1.00 56.91 97 ALA A C 1
ATOM 725 O O . ALA A 1 97 ? -13.658 5.195 47.407 1.00 56.91 97 ALA A O 1
ATOM 726 N N . ALA A 1 98 ? -14.586 5.970 45.516 1.00 54.69 98 ALA A N 1
ATOM 727 C CA . ALA A 1 98 ? -14.831 7.330 46.000 1.00 54.69 98 ALA A CA 1
ATOM 728 C C . ALA A 1 98 ? -16.207 7.502 46.682 1.00 54.69 98 ALA A C 1
ATOM 730 O O . ALA A 1 98 ? -16.439 8.518 47.336 1.00 54.69 98 ALA A O 1
ATOM 731 N N . ALA A 1 99 ? -17.109 6.523 46.559 1.00 53.81 99 ALA A N 1
ATOM 732 C CA . ALA A 1 99 ? -18.490 6.568 47.036 1.00 53.81 99 ALA A CA 1
ATOM 733 C C . ALA A 1 99 ? -18.766 5.444 48.054 1.00 53.81 99 ALA A C 1
ATOM 735 O O . ALA A 1 99 ? -19.666 4.623 47.892 1.00 53.81 99 ALA A O 1
ATOM 736 N N . VAL A 1 100 ? -17.977 5.379 49.129 1.00 47.84 100 VAL A N 1
ATOM 737 C CA . VAL A 1 100 ? -18.196 4.398 50.202 1.00 47.84 100 VAL A CA 1
ATOM 738 C C . VAL A 1 100 ? -19.383 4.838 51.067 1.00 47.84 100 VAL A C 1
ATOM 740 O O . VAL A 1 100 ? -19.234 5.660 51.968 1.00 47.84 100 VAL A O 1
ATOM 743 N N . GLY A 1 101 ? -20.569 4.280 50.805 1.00 50.94 101 GLY A N 1
ATOM 744 C CA . GLY A 1 101 ? -21.734 4.445 51.677 1.00 50.94 101 GLY A CA 1
ATOM 745 C C . GLY A 1 101 ? -23.021 3.767 51.193 1.00 50.94 101 GLY A C 1
ATOM 746 O O . GLY A 1 101 ? -23.724 4.311 50.352 1.00 50.94 101 GLY A O 1
ATOM 747 N N . VAL A 1 102 ? -23.369 2.656 51.858 1.00 48.62 102 VAL A N 1
ATOM 748 C CA . VAL A 1 102 ? -24.687 1.979 51.926 1.00 48.62 102 VAL A CA 1
ATOM 749 C C . VAL A 1 102 ? -25.095 1.126 50.712 1.00 48.62 102 VAL A C 1
ATOM 751 O O . VAL A 1 102 ? -25.346 1.627 49.622 1.00 48.62 102 VAL A O 1
ATOM 754 N N . THR A 1 103 ? -25.211 -0.186 50.953 1.00 53.09 103 THR A N 1
ATOM 755 C CA . THR A 1 103 ? -25.572 -1.244 49.998 1.00 53.09 103 THR A CA 1
ATOM 756 C C . THR A 1 103 ? -27.047 -1.649 50.109 1.00 53.09 103 THR A C 1
ATOM 758 O O . THR A 1 103 ? -27.447 -2.320 51.059 1.00 53.09 103 THR A O 1
ATOM 761 N N . GLU A 1 104 ? -27.847 -1.315 49.094 1.00 54.59 104 GLU A N 1
ATOM 762 C CA . GLU A 1 104 ? -29.236 -1.780 48.927 1.00 54.59 104 GLU A CA 1
ATOM 763 C C . GLU A 1 104 ? -29.402 -2.646 47.659 1.00 54.59 104 GLU A C 1
ATOM 765 O O . GLU A 1 104 ? -28.717 -2.432 46.655 1.00 54.59 104 GLU A O 1
ATOM 770 N N . PRO A 1 105 ? -30.347 -3.608 47.629 1.00 57.62 105 PRO A N 1
ATOM 771 C CA . PRO A 1 105 ? -30.556 -4.506 46.485 1.00 57.62 105 PRO A CA 1
ATOM 772 C C . PRO A 1 105 ? -30.964 -3.788 45.184 1.00 57.62 105 PRO A C 1
ATOM 774 O O . PRO A 1 105 ? -30.729 -4.319 44.097 1.00 57.62 105 PRO A O 1
ATOM 777 N N . ASN A 1 106 ? -31.501 -2.565 45.271 1.00 56.28 106 ASN A N 1
ATOM 778 C CA . ASN A 1 106 ? -31.874 -1.740 44.116 1.00 56.28 106 ASN A CA 1
ATOM 779 C C . ASN A 1 106 ? -30.650 -1.146 43.376 1.00 56.28 106 ASN A C 1
ATOM 781 O O . ASN A 1 106 ? -30.751 -0.790 42.203 1.00 56.28 106 ASN A O 1
ATOM 785 N N . GLN A 1 107 ? -29.470 -1.109 44.015 1.00 57.56 107 GLN A N 1
ATOM 786 C CA . GLN A 1 107 ? -28.226 -0.610 43.408 1.00 57.56 107 GLN A CA 1
ATOM 787 C C . GLN A 1 107 ? -27.595 -1.593 42.410 1.00 57.56 107 GLN A C 1
ATOM 789 O O . GLN A 1 107 ? -26.880 -1.184 41.500 1.00 57.56 107 GLN A O 1
ATOM 794 N N . LYS A 1 108 ? -27.867 -2.903 42.514 1.00 60.25 108 LYS A N 1
ATOM 795 C CA . LYS A 1 108 ? -27.301 -3.888 41.570 1.00 60.25 108 LYS A CA 1
ATOM 796 C C . LYS A 1 108 ? -27.815 -3.692 40.141 1.00 60.25 108 LYS A C 1
ATOM 798 O O . LYS A 1 108 ? -27.072 -3.911 39.188 1.00 60.25 108 LYS A O 1
ATOM 803 N N . LYS A 1 109 ? -29.069 -3.253 39.989 1.00 63.84 109 LYS A N 1
ATOM 804 C CA . LYS A 1 109 ? -29.670 -2.969 38.679 1.00 63.84 109 LYS A CA 1
ATOM 805 C C . LYS A 1 109 ? -29.090 -1.691 38.062 1.00 63.84 109 LYS A C 1
ATOM 807 O O . LYS A 1 109 ? -28.761 -1.680 36.881 1.00 63.84 109 LYS A O 1
ATOM 812 N N . THR A 1 110 ? -28.879 -0.653 38.871 1.00 69.94 110 THR A N 1
ATOM 813 C CA . THR A 1 110 ? -28.287 0.614 38.413 1.00 69.94 110 THR A CA 1
ATOM 814 C C . THR A 1 110 ? -26.798 0.480 38.077 1.00 69.94 110 THR A C 1
ATOM 816 O O . THR A 1 110 ? -26.344 1.085 37.108 1.00 69.94 110 THR A O 1
ATOM 819 N N . LEU A 1 111 ? -26.050 -0.363 38.799 1.00 70.19 111 LEU A N 1
ATOM 820 C CA . LEU A 1 111 ? -24.657 -0.710 38.483 1.00 70.19 111 LEU A CA 1
ATOM 821 C C . LEU A 1 111 ? -24.529 -1.452 37.146 1.00 70.19 111 LEU A C 1
ATOM 823 O O . LEU A 1 111 ? -23.650 -1.126 36.350 1.00 70.19 111 LEU A O 1
ATOM 827 N N . GLY A 1 112 ? -25.431 -2.401 36.869 1.00 73.94 112 GLY A N 1
ATOM 828 C CA . GLY A 1 112 ? -25.488 -3.098 35.580 1.00 73.94 112 GLY A CA 1
ATOM 829 C C . GLY A 1 112 ? -25.732 -2.138 34.414 1.00 73.94 112 GLY A C 1
ATOM 830 O O . GLY A 1 112 ? -24.965 -2.122 33.453 1.00 73.94 112 GLY A O 1
ATOM 831 N N . GLU A 1 113 ? -26.727 -1.257 34.540 1.00 80.62 113 GLU A N 1
ATOM 832 C CA . GLU A 1 113 ? -27.010 -0.232 33.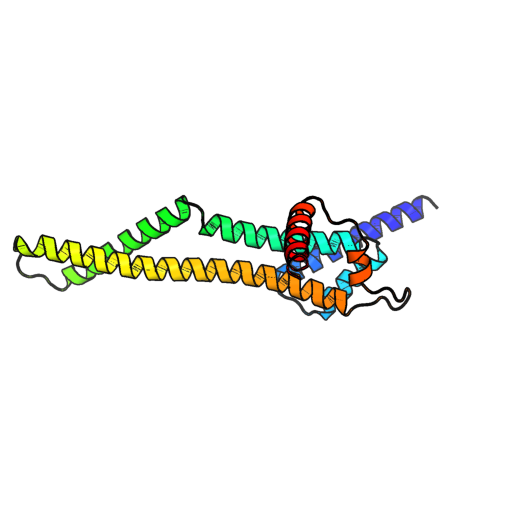528 1.00 80.62 113 GLU A CA 1
ATOM 833 C C . GLU A 1 113 ? -25.857 0.776 33.365 1.00 80.62 113 GLU A C 1
ATOM 835 O O . GLU A 1 113 ? -25.576 1.231 32.254 1.00 80.62 113 GLU A O 1
ATOM 840 N N . SER A 1 114 ? -25.168 1.131 34.454 1.00 81.88 114 SER A N 1
ATOM 841 C CA . SER A 1 114 ? -23.995 2.014 34.422 1.00 81.88 114 SER A CA 1
ATOM 842 C C . SER A 1 114 ? -22.817 1.362 33.689 1.00 81.88 114 SER A C 1
ATOM 844 O O . SER A 1 114 ? -22.203 1.987 32.818 1.00 81.88 114 SER A O 1
ATOM 846 N N . LEU A 1 115 ? -22.555 0.076 33.954 1.00 83.81 115 LEU A N 1
ATOM 847 C CA . LEU A 1 115 ? -21.544 -0.719 33.254 1.00 83.81 115 LEU A CA 1
ATOM 848 C C . LEU A 1 115 ? -21.870 -0.870 31.769 1.00 83.81 115 LEU A C 1
ATOM 850 O O . LEU A 1 115 ? -20.994 -0.671 30.929 1.00 83.81 115 LEU A O 1
ATOM 854 N N . GLU A 1 116 ? -23.119 -1.141 31.406 1.00 85.69 116 GLU A N 1
ATOM 855 C CA . GLU A 1 116 ? -23.541 -1.201 30.002 1.00 85.69 116 GLU A CA 1
ATOM 856 C C . GLU A 1 116 ? -23.354 0.143 29.276 1.00 85.69 116 GLU A C 1
ATOM 858 O O . GLU A 1 116 ? -22.837 0.195 28.157 1.00 85.69 116 GLU A O 1
ATOM 863 N N . ARG A 1 117 ? -23.681 1.270 29.919 1.00 86.88 117 ARG A N 1
ATOM 864 C CA . ARG A 1 117 ? -23.437 2.603 29.336 1.00 86.88 117 ARG A CA 1
ATOM 865 C C . ARG A 1 117 ? -21.942 2.896 29.195 1.00 86.88 117 ARG A C 1
ATOM 867 O O . ARG A 1 117 ? -21.510 3.405 28.154 1.00 86.88 117 ARG A O 1
ATOM 874 N N . ALA A 1 118 ? -21.146 2.568 30.212 1.00 86.50 118 ALA A N 1
ATOM 875 C CA . ALA A 1 118 ? -19.700 2.771 30.211 1.00 86.50 118 ALA A CA 1
ATOM 876 C C . ALA A 1 118 ? -19.005 1.912 29.141 1.00 86.50 118 ALA A C 1
ATOM 878 O O . ALA A 1 118 ? -18.188 2.428 28.372 1.00 86.50 118 ALA A O 1
ATOM 879 N N . THR A 1 119 ? -19.382 0.636 29.025 1.00 88.94 119 THR A N 1
ATOM 880 C CA . THR A 1 119 ? -18.880 -0.284 27.992 1.00 88.94 119 THR A CA 1
ATOM 881 C C . THR A 1 119 ? -19.239 0.200 26.598 1.00 88.94 119 THR A C 1
ATOM 883 O O . THR A 1 119 ? -18.350 0.310 25.758 1.00 88.94 119 THR A O 1
ATOM 886 N N . MET A 1 120 ? -20.489 0.599 26.351 1.00 89.31 120 MET A N 1
ATOM 887 C CA . MET A 1 120 ? -20.907 1.157 25.061 1.00 89.31 120 MET A CA 1
ATOM 888 C C . MET A 1 120 ? -20.124 2.420 24.686 1.00 89.31 120 MET A C 1
ATOM 890 O O . MET A 1 120 ? -19.708 2.575 23.534 1.00 89.31 120 MET A O 1
ATOM 894 N N . LYS A 1 121 ? -19.878 3.322 25.645 1.00 90.31 121 LYS A N 1
ATOM 895 C CA . LYS A 1 121 ? -19.060 4.524 25.419 1.00 90.31 121 LYS A CA 1
ATOM 896 C C . LYS A 1 121 ? -17.621 4.155 25.051 1.00 90.31 121 LYS A C 1
ATOM 898 O O . LYS A 1 121 ? -17.093 4.674 24.067 1.00 90.31 121 LYS A O 1
ATOM 903 N N . LYS A 1 122 ? -16.999 3.238 25.796 1.00 90.25 122 LYS A N 1
ATOM 904 C CA . LYS A 1 122 ? -15.634 2.756 25.532 1.00 90.25 122 LYS A CA 1
ATOM 905 C C . LYS A 1 122 ? -15.528 2.038 24.190 1.00 90.25 122 LYS A C 1
ATOM 907 O O . LYS A 1 122 ? -14.623 2.326 23.414 1.00 90.25 122 LYS A O 1
ATOM 912 N N . LEU A 1 123 ? -16.495 1.185 23.875 1.00 91.56 123 LEU A N 1
ATOM 913 C CA . LEU A 1 123 ? -16.574 0.456 22.616 1.00 91.56 123 LEU A CA 1
ATOM 914 C C . LEU A 1 123 ? -16.655 1.411 21.419 1.00 91.56 123 LEU A C 1
ATOM 916 O O . LEU A 1 123 ? -15.955 1.205 20.431 1.00 91.56 123 LEU A O 1
ATOM 920 N N . LYS A 1 124 ? -17.460 2.479 21.510 1.00 93.31 124 LYS A N 1
ATOM 921 C CA . LYS A 1 124 ? -17.534 3.516 20.466 1.00 93.31 124 LYS A CA 1
ATOM 922 C C . LYS A 1 124 ? -16.177 4.173 20.220 1.00 93.31 124 LYS A C 1
ATOM 924 O O . LYS A 1 124 ? -15.762 4.266 19.069 1.00 93.31 124 LYS A O 1
ATOM 929 N N . ILE A 1 125 ? -15.477 4.576 21.282 1.00 92.19 125 ILE A N 1
ATOM 930 C CA . ILE A 1 125 ? -14.153 5.210 21.181 1.00 92.19 125 ILE A CA 1
ATOM 931 C C . ILE A 1 125 ? -13.145 4.246 20.544 1.00 92.19 125 ILE A C 1
ATOM 933 O O . ILE A 1 125 ? -12.505 4.589 19.557 1.00 92.19 125 ILE A O 1
ATOM 937 N N . LYS A 1 126 ? -13.067 3.006 21.036 1.00 91.25 126 LYS A N 1
ATOM 938 C CA . LYS A 1 126 ? -12.138 1.991 20.516 1.00 91.25 126 LYS A CA 1
ATOM 939 C C . LYS A 1 126 ? -12.415 1.633 19.057 1.00 91.25 126 LYS A C 1
ATOM 941 O O . LYS A 1 126 ? -11.480 1.476 18.274 1.00 91.25 126 LYS A O 1
ATOM 946 N N . ARG A 1 127 ? -13.691 1.539 18.667 1.00 92.38 127 ARG A N 1
ATOM 947 C CA . ARG A 1 127 ? -14.089 1.343 17.265 1.00 92.38 127 ARG A CA 1
ATOM 948 C C . ARG A 1 127 ? -13.679 2.527 16.398 1.00 92.38 127 ARG A C 1
ATOM 950 O O . ARG A 1 127 ? -13.149 2.302 15.317 1.00 92.38 127 ARG A O 1
ATOM 957 N N . ALA A 1 128 ? -13.874 3.759 16.869 1.00 93.88 128 ALA A N 1
ATOM 958 C CA . ALA A 1 128 ? -13.457 4.957 16.146 1.00 93.88 128 ALA A CA 1
ATOM 959 C C . ALA A 1 128 ? -11.929 5.020 15.971 1.00 93.88 128 ALA A C 1
ATOM 961 O O . ALA A 1 128 ? -11.450 5.286 14.873 1.00 93.88 128 ALA A O 1
ATOM 962 N N . GLU A 1 129 ? -11.156 4.704 17.012 1.00 92.94 129 GLU A N 1
ATOM 963 C CA . GLU A 1 129 ? -9.690 4.627 16.940 1.00 92.94 129 GLU A CA 1
ATOM 964 C C . GLU A 1 129 ? -9.217 3.552 15.955 1.00 92.94 129 GLU A C 1
ATOM 966 O O . GLU A 1 129 ? -8.333 3.800 15.135 1.00 92.94 129 GLU A O 1
ATOM 971 N N . ALA A 1 130 ? -9.805 2.355 16.018 1.00 92.62 130 ALA A N 1
ATOM 972 C CA . ALA A 1 130 ? -9.473 1.265 15.108 1.00 92.62 130 ALA A CA 1
ATOM 973 C C . ALA A 1 130 ? -9.839 1.611 13.655 1.00 92.62 130 ALA A C 1
ATOM 975 O O . ALA A 1 130 ? -9.035 1.376 12.753 1.00 92.62 130 ALA A O 1
ATOM 976 N N . ALA A 1 131 ? -11.007 2.225 13.436 1.00 94.19 131 ALA A N 1
ATOM 977 C CA . ALA A 1 131 ? -11.448 2.672 12.119 1.00 94.19 131 ALA A CA 1
ATOM 978 C C . ALA A 1 131 ? -10.539 3.778 11.571 1.00 94.19 131 ALA A C 1
ATOM 980 O O . ALA A 1 131 ? -10.183 3.745 10.400 1.00 94.19 131 ALA A O 1
ATOM 981 N N . SER A 1 132 ? -10.104 4.712 12.421 1.00 94.94 132 SER A N 1
ATOM 982 C CA . SER A 1 132 ? -9.151 5.762 12.051 1.00 94.94 132 SER A CA 1
ATOM 983 C C . SER A 1 132 ? -7.805 5.177 11.610 1.00 94.94 132 SER A C 1
ATOM 985 O O . SER A 1 132 ? -7.297 5.530 10.548 1.00 94.94 132 SER A O 1
ATOM 987 N N . LYS A 1 133 ? -7.259 4.204 12.356 1.00 93.56 133 LYS A N 1
ATOM 988 C CA . LYS A 1 133 ? -6.016 3.501 11.981 1.00 93.56 133 LYS A CA 1
ATOM 989 C C . LYS A 1 133 ? -6.144 2.767 10.647 1.00 93.56 133 LYS A C 1
ATOM 991 O O . LYS A 1 133 ? -5.244 2.848 9.814 1.00 93.56 133 LYS A O 1
ATOM 996 N N . TRP A 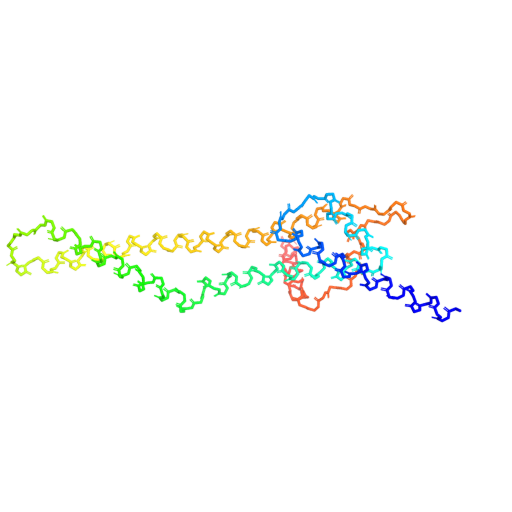1 134 ? -7.257 2.063 10.446 1.00 94.81 134 TRP A N 1
ATOM 997 C CA . TRP A 1 134 ? -7.553 1.385 9.187 1.00 94.81 134 TRP A CA 1
ATOM 998 C C . TRP A 1 134 ? -7.651 2.377 8.021 1.00 94.81 134 TRP A C 1
ATOM 1000 O O . TRP A 1 134 ? -6.958 2.212 7.018 1.00 94.81 134 TRP A O 1
ATOM 1010 N N . ALA A 1 135 ? -8.445 3.438 8.179 1.00 95.31 135 ALA A N 1
ATOM 1011 C CA . ALA A 1 135 ? -8.639 4.461 7.159 1.00 95.31 135 ALA A CA 1
ATOM 1012 C C . ALA A 1 135 ? -7.325 5.165 6.798 1.00 95.31 135 ALA A C 1
ATOM 1014 O O . ALA A 1 135 ? -7.062 5.397 5.621 1.00 95.31 135 ALA A O 1
ATOM 1015 N N . HIS A 1 136 ? -6.472 5.449 7.785 1.00 93.25 136 HIS A N 1
ATOM 1016 C CA . HIS A 1 136 ? -5.160 6.044 7.548 1.00 93.25 136 HIS A CA 1
ATOM 1017 C C . HIS A 1 136 ? -4.255 5.118 6.726 1.00 93.25 136 HIS A C 1
ATOM 1019 O O . HIS A 1 136 ? -3.697 5.550 5.724 1.00 93.25 136 HIS A O 1
ATOM 1025 N N . ALA A 1 137 ? -4.178 3.830 7.074 1.00 91.50 137 ALA A N 1
ATOM 1026 C CA . ALA A 1 137 ? -3.360 2.867 6.338 1.00 91.50 137 ALA A CA 1
ATOM 1027 C C . ALA A 1 137 ? -3.833 2.665 4.885 1.00 91.50 137 ALA A C 1
ATOM 1029 O O . ALA A 1 137 ? -3.014 2.584 3.967 1.00 91.50 137 ALA A O 1
ATOM 1030 N N . VAL A 1 138 ? -5.151 2.612 4.663 1.00 93.75 138 VAL A N 1
ATOM 1031 C CA . VAL A 1 138 ? -5.733 2.536 3.313 1.00 93.75 138 VAL A CA 1
ATOM 1032 C C . VAL A 1 138 ? -5.492 3.838 2.543 1.00 93.75 138 VAL A C 1
ATOM 1034 O O . VAL A 1 138 ? -5.093 3.796 1.380 1.00 93.75 138 VAL A O 1
ATOM 1037 N N . GLY A 1 139 ? -5.677 4.990 3.192 1.00 93.12 139 GLY A N 1
ATOM 1038 C CA . GLY A 1 139 ? -5.422 6.307 2.611 1.00 93.12 139 GLY A CA 1
ATOM 1039 C C . GLY A 1 139 ? -3.964 6.489 2.188 1.00 93.12 139 GLY A C 1
ATOM 1040 O O . GLY A 1 139 ? -3.702 6.928 1.070 1.00 93.12 139 GLY A O 1
ATOM 1041 N N . ASP A 1 140 ? -3.014 6.071 3.024 1.00 90.75 140 ASP A N 1
ATOM 1042 C CA . ASP A 1 140 ? -1.585 6.099 2.710 1.00 90.75 140 ASP A CA 1
ATOM 1043 C C . ASP A 1 140 ? -1.243 5.213 1.511 1.00 90.75 140 ASP A C 1
ATOM 1045 O O . ASP A 1 140 ?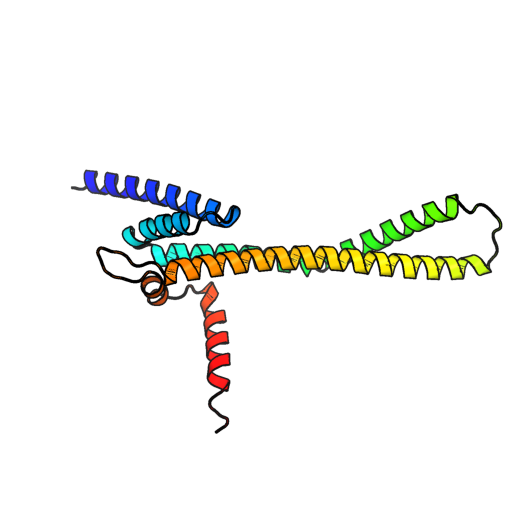 -0.474 5.617 0.635 1.00 90.75 140 ASP A O 1
ATOM 1049 N N . ALA A 1 141 ? -1.808 4.004 1.445 1.00 91.44 141 ALA A N 1
ATOM 1050 C CA . ALA A 1 141 ? -1.627 3.112 0.304 1.00 91.44 141 ALA A CA 1
ATOM 1051 C C . ALA A 1 141 ? -2.177 3.733 -0.991 1.00 91.44 141 ALA A C 1
ATOM 1053 O O . ALA A 1 141 ? -1.476 3.768 -2.006 1.00 91.44 141 ALA A O 1
ATOM 1054 N N . ALA A 1 142 ? -3.390 4.290 -0.948 1.00 92.62 142 ALA A N 1
ATOM 1055 C CA . ALA A 1 142 ? -4.003 4.966 -2.089 1.00 92.62 142 ALA A CA 1
ATOM 1056 C C . ALA A 1 142 ? -3.183 6.187 -2.540 1.00 92.62 142 ALA A C 1
ATOM 1058 O O . ALA A 1 142 ? -2.937 6.372 -3.733 1.00 92.62 142 ALA A O 1
ATOM 1059 N N . PHE A 1 143 ? -2.682 6.985 -1.595 1.00 90.75 143 PHE A N 1
ATOM 1060 C CA . PHE A 1 143 ? -1.853 8.152 -1.887 1.00 90.75 143 PHE A CA 1
ATOM 1061 C C . PHE A 1 143 ? -0.531 7.779 -2.572 1.00 90.75 143 PHE A C 1
ATOM 1063 O O . PHE A 1 143 ? -0.085 8.482 -3.481 1.00 90.75 143 PHE A O 1
ATOM 1070 N N . LYS A 1 144 ? 0.090 6.653 -2.196 1.00 89.50 144 LYS A N 1
ATOM 1071 C CA . LYS A 1 144 ? 1.301 6.139 -2.863 1.00 89.50 144 LYS A CA 1
ATOM 1072 C C . LYS A 1 144 ? 1.029 5.768 -4.318 1.00 89.50 144 LYS A C 1
ATOM 1074 O O . LYS A 1 144 ? 1.784 6.186 -5.197 1.00 89.50 144 LYS A O 1
ATOM 1079 N N . VAL A 1 145 ? -0.067 5.052 -4.580 1.00 92.06 145 VAL A N 1
ATOM 1080 C CA . VAL A 1 145 ? -0.491 4.697 -5.946 1.00 92.06 145 VAL A CA 1
ATOM 1081 C C . VAL A 1 145 ? -0.793 5.954 -6.763 1.00 92.06 145 VAL A C 1
ATOM 1083 O O . VAL A 1 145 ? -0.316 6.088 -7.890 1.00 92.06 145 VAL A O 1
ATOM 1086 N N . TRP A 1 146 ? -1.508 6.916 -6.180 1.00 91.56 146 TRP A N 1
ATOM 1087 C CA . TRP A 1 146 ? -1.817 8.186 -6.834 1.00 91.56 146 TRP A CA 1
ATOM 1088 C C . TRP A 1 146 ? -0.560 8.988 -7.187 1.00 91.56 146 TRP A C 1
ATOM 1090 O O . TRP A 1 146 ? -0.426 9.494 -8.302 1.00 91.56 146 TRP A O 1
ATOM 1100 N N . ASN A 1 147 ? 0.400 9.083 -6.266 1.00 90.94 147 ASN A N 1
ATOM 1101 C CA . ASN A 1 147 ? 1.659 9.773 -6.527 1.00 90.94 147 ASN A CA 1
ATOM 1102 C C . ASN A 1 147 ? 2.471 9.098 -7.628 1.00 90.94 147 ASN A C 1
ATOM 1104 O O . ASN A 1 147 ? 3.010 9.799 -8.487 1.00 90.94 147 ASN A O 1
ATOM 1108 N N . LEU A 1 148 ? 2.534 7.764 -7.623 1.00 92.50 148 LEU A N 1
ATOM 1109 C CA . LEU A 1 148 ? 3.157 6.996 -8.694 1.00 92.50 148 LEU A CA 1
ATOM 1110 C C . LEU A 1 148 ? 2.500 7.314 -10.039 1.00 92.50 148 LEU A C 1
ATOM 1112 O O . LEU A 1 148 ? 3.198 7.711 -10.972 1.00 92.50 148 LEU A O 1
ATOM 1116 N N . HIS A 1 149 ? 1.171 7.231 -10.117 1.00 93.31 149 HIS A N 1
ATOM 1117 C CA . HIS A 1 149 ? 0.416 7.564 -11.324 1.00 93.31 149 HIS A CA 1
ATOM 1118 C C . HIS A 1 149 ? 0.710 8.991 -11.805 1.00 93.31 149 HIS A C 1
ATOM 1120 O O . HIS A 1 149 ? 1.042 9.204 -12.969 1.00 93.31 149 HIS A O 1
ATOM 1126 N N . ARG A 1 150 ? 0.684 9.974 -10.898 1.00 94.19 150 ARG A N 1
ATOM 1127 C CA . ARG A 1 150 ? 0.962 11.378 -11.225 1.00 94.19 150 ARG A CA 1
ATOM 1128 C C . ARG A 1 150 ? 2.372 11.584 -11.780 1.00 94.19 150 ARG A C 1
ATOM 1130 O O . ARG A 1 150 ? 2.554 12.408 -12.676 1.00 94.19 150 ARG A O 1
ATOM 1137 N N . VAL A 1 151 ? 3.375 10.884 -11.246 1.00 92.88 151 VAL A N 1
ATOM 1138 C CA . VAL A 1 151 ? 4.751 10.959 -11.763 1.00 92.88 151 VAL A CA 1
ATOM 1139 C C . VAL A 1 151 ? 4.854 10.287 -13.130 1.00 92.88 151 VAL A C 1
ATOM 1141 O O . VAL A 1 151 ? 5.435 10.885 -14.032 1.00 92.88 151 VAL A O 1
ATOM 1144 N N . LEU A 1 152 ? 4.256 9.106 -13.311 1.00 93.94 152 LEU A N 1
ATOM 1145 C CA . LEU A 1 152 ? 4.222 8.409 -14.601 1.00 93.94 152 LEU A CA 1
ATOM 1146 C C . LEU A 1 152 ? 3.544 9.255 -15.689 1.00 93.94 152 LEU A C 1
ATOM 1148 O O . LEU A 1 152 ? 4.073 9.370 -16.787 1.00 93.94 152 LEU A O 1
ATOM 1152 N N . ALA A 1 153 ? 2.418 9.899 -15.374 1.00 93.88 153 ALA A N 1
ATOM 1153 C CA . ALA A 1 153 ? 1.673 10.726 -16.322 1.00 93.88 153 ALA A CA 1
ATOM 1154 C C . ALA A 1 153 ? 2.468 11.956 -16.787 1.00 93.88 153 ALA A C 1
ATOM 1156 O O . ALA A 1 153 ? 2.403 12.346 -17.950 1.00 93.88 153 ALA A O 1
ATOM 1157 N N . ARG A 1 154 ? 3.230 12.580 -15.880 1.00 92.44 154 ARG A N 1
ATOM 1158 C CA . ARG A 1 154 ? 3.976 13.817 -16.164 1.00 92.44 154 ARG A CA 1
ATOM 1159 C C . ARG A 1 154 ? 5.347 13.581 -16.780 1.00 92.44 154 ARG A C 1
ATOM 1161 O O . ARG A 1 154 ? 5.921 14.518 -17.330 1.00 92.44 154 ARG A O 1
ATOM 1168 N N . LYS A 1 155 ? 5.911 12.386 -16.615 1.00 92.00 155 LYS A N 1
ATOM 1169 C CA . LYS A 1 155 ? 7.287 12.109 -17.006 1.00 92.00 155 LYS A CA 1
ATOM 1170 C C . LYS A 1 155 ? 7.346 11.476 -18.391 1.00 92.00 155 LYS A C 1
ATOM 1172 O O . LYS A 1 155 ? 6.668 10.492 -18.674 1.00 92.00 155 LYS A O 1
ATOM 1177 N N . SER A 1 156 ? 8.222 12.033 -19.214 1.00 92.25 156 SER A N 1
ATOM 1178 C CA . SER A 1 156 ? 8.579 11.494 -20.518 1.00 92.25 156 SER A CA 1
ATOM 1179 C C . SER A 1 156 ? 10.092 11.415 -20.622 1.00 92.25 156 SER A C 1
ATOM 1181 O O . SER A 1 156 ? 10.805 12.253 -20.062 1.00 92.25 156 SER A O 1
ATOM 1183 N N . ASP A 1 157 ? 10.582 10.412 -21.335 1.00 92.25 157 ASP A N 1
ATOM 1184 C CA . ASP A 1 157 ? 12.003 10.303 -21.619 1.00 92.25 157 ASP A CA 1
ATOM 1185 C C . ASP A 1 157 ? 12.415 11.278 -22.731 1.00 92.25 157 ASP A C 1
ATOM 1187 O O . ASP A 1 157 ? 11.775 11.351 -23.779 1.00 92.25 157 ASP A O 1
ATOM 1191 N N . ALA A 1 158 ? 13.504 12.019 -22.522 1.00 87.69 158 ALA A N 1
ATOM 1192 C CA . ALA A 1 158 ? 13.965 13.026 -23.478 1.00 87.69 158 ALA A CA 1
ATOM 1193 C C . ALA A 1 158 ? 14.530 12.409 -24.768 1.00 87.69 158 ALA A C 1
ATOM 1195 O O . ALA A 1 158 ? 14.435 13.022 -25.831 1.00 87.69 158 ALA A O 1
ATOM 1196 N N . SER A 1 159 ? 15.105 11.203 -24.681 1.00 87.44 159 SER A N 1
ATOM 1197 C CA . SER A 1 159 ? 15.775 10.556 -25.814 1.00 87.44 159 SER A CA 1
ATOM 1198 C C . SER A 1 159 ? 14.798 9.853 -26.758 1.00 87.44 159 SER A C 1
ATOM 1200 O O . SER A 1 159 ? 14.877 10.007 -27.972 1.00 87.44 159 SER A O 1
ATOM 1202 N N . THR A 1 160 ? 13.826 9.139 -26.200 1.00 88.44 160 THR A N 1
ATOM 1203 C CA . THR A 1 160 ? 12.831 8.346 -26.934 1.00 88.44 160 THR A CA 1
ATOM 1204 C C . THR A 1 160 ? 11.507 9.082 -27.128 1.00 88.44 160 THR A C 1
ATOM 1206 O O . THR A 1 160 ? 10.667 8.628 -27.902 1.00 88.44 160 THR A O 1
ATOM 1209 N N . ARG A 1 161 ? 11.300 10.207 -26.424 1.00 90.25 161 ARG A N 1
ATOM 1210 C CA . ARG A 1 161 ? 10.037 10.969 -26.354 1.00 90.25 161 ARG A CA 1
ATOM 1211 C C . ARG A 1 161 ? 8.837 10.147 -25.874 1.00 90.25 161 ARG A C 1
ATOM 1213 O O . ARG A 1 161 ? 7.699 10.579 -26.036 1.00 90.25 161 ARG A O 1
ATOM 1220 N N . GLN A 1 162 ? 9.072 8.985 -25.270 1.00 91.19 162 GLN A N 1
ATOM 1221 C CA . GLN A 1 162 ? 8.009 8.134 -24.753 1.00 91.19 162 GLN A CA 1
ATOM 1222 C C . GLN A 1 162 ? 7.534 8.630 -23.389 1.00 91.19 162 GLN A C 1
ATOM 1224 O O . GLN A 1 162 ? 8.339 8.906 -22.496 1.00 91.19 162 GLN A O 1
ATOM 1229 N N . ASN A 1 163 ? 6.214 8.719 -23.227 1.00 94.62 163 ASN A N 1
ATOM 1230 C CA . ASN A 1 163 ? 5.595 8.982 -21.936 1.00 94.62 163 ASN A CA 1
ATOM 1231 C C . ASN A 1 163 ? 5.598 7.712 -21.074 1.00 94.62 163 ASN A C 1
ATOM 1233 O O . ASN A 1 163 ? 5.303 6.616 -21.551 1.00 94.62 163 ASN A O 1
ATOM 1237 N N . PHE A 1 164 ? 5.919 7.857 -19.790 1.00 94.56 164 PHE A N 1
ATOM 1238 C CA . PHE A 1 164 ? 6.071 6.711 -18.896 1.00 94.56 164 PHE A CA 1
ATOM 1239 C C . PHE A 1 164 ? 4.751 5.994 -18.636 1.00 94.56 164 PHE A C 1
ATOM 1241 O O . PHE A 1 164 ? 4.733 4.766 -18.585 1.00 94.56 164 PHE A O 1
ATOM 1248 N N . LEU A 1 165 ? 3.647 6.733 -18.505 1.00 94.56 165 LEU A N 1
ATOM 1249 C CA . LEU A 1 165 ? 2.331 6.130 -18.321 1.00 94.56 165 LEU A CA 1
ATOM 1250 C C . LEU A 1 165 ? 1.935 5.278 -19.530 1.00 94.56 165 LEU A C 1
ATOM 1252 O O . LEU A 1 165 ? 1.432 4.176 -19.339 1.00 94.56 165 LEU A O 1
ATOM 1256 N N . GLU A 1 166 ? 2.218 5.735 -20.752 1.00 93.38 166 GLU A N 1
ATOM 1257 C CA . GLU A 1 166 ? 1.948 4.950 -21.964 1.00 93.38 166 GLU A CA 1
ATOM 1258 C C . GLU A 1 166 ? 2.758 3.655 -22.033 1.00 93.38 166 GLU A C 1
ATOM 1260 O O . GLU A 1 166 ? 2.263 2.623 -22.481 1.00 93.38 166 GLU A O 1
ATOM 1265 N N . VAL A 1 167 ? 4.023 3.701 -21.617 1.00 93.19 167 VAL A N 1
ATOM 1266 C CA . VAL A 1 167 ? 4.892 2.517 -21.597 1.00 93.19 167 VAL A CA 1
ATOM 1267 C C . VAL A 1 167 ? 4.342 1.481 -20.619 1.00 93.19 167 VAL A C 1
ATOM 1269 O O . VAL A 1 167 ? 4.317 0.290 -20.924 1.00 93.19 167 VAL A O 1
ATOM 1272 N N . VAL A 1 168 ? 3.862 1.931 -19.457 1.00 93.06 168 VAL A N 1
ATOM 1273 C CA . VAL A 1 168 ? 3.242 1.057 -18.455 1.00 93.06 168 VAL A CA 1
ATOM 1274 C C . VAL A 1 168 ? 1.886 0.528 -18.932 1.00 93.06 168 VAL A C 1
ATOM 1276 O O . VAL A 1 168 ? 1.605 -0.646 -18.710 1.00 93.06 168 VAL A O 1
ATOM 1279 N N . SER A 1 169 ? 1.062 1.343 -19.601 1.00 90.75 169 SER A N 1
ATOM 1280 C CA . SER A 1 169 ? -0.279 0.937 -20.052 1.00 90.75 169 SER A CA 1
ATOM 1281 C C . SER A 1 169 ? -0.270 -0.014 -21.249 1.00 90.75 169 SER A C 1
ATOM 1283 O O . SER A 1 169 ? -1.188 -0.814 -21.396 1.00 90.75 169 SER A O 1
ATOM 1285 N N . LYS A 1 170 ? 0.767 0.042 -22.094 1.00 91.19 170 LYS A N 1
ATOM 1286 C CA . LYS A 1 170 ? 0.973 -0.905 -23.204 1.00 91.19 170 LYS A CA 1
ATOM 1287 C C . LYS A 1 170 ? 1.477 -2.271 -22.732 1.00 91.19 170 LYS A C 1
ATOM 1289 O O . LYS A 1 170 ? 1.415 -3.236 -23.491 1.00 91.19 170 LYS A O 1
ATOM 1294 N N . ALA A 1 171 ? 2.007 -2.359 -21.513 1.00 90.88 171 ALA A N 1
ATOM 1295 C CA . ALA A 1 171 ? 2.461 -3.621 -20.953 1.00 90.88 171 ALA A CA 1
ATOM 1296 C C . ALA A 1 171 ? 1.267 -4.482 -20.497 1.00 90.88 171 ALA A C 1
ATOM 1298 O O . ALA A 1 171 ? 0.269 -3.937 -20.023 1.00 90.88 171 ALA A O 1
ATOM 1299 N N . PRO A 1 172 ? 1.370 -5.821 -20.577 1.00 88.12 172 PRO A N 1
ATOM 1300 C CA . PRO A 1 172 ? 0.335 -6.710 -20.064 1.00 88.12 172 PRO A CA 1
ATOM 1301 C C . PRO A 1 172 ? 0.031 -6.442 -18.589 1.00 88.12 172 PRO A C 1
ATOM 1303 O O . PRO A 1 172 ? 0.942 -6.309 -17.764 1.00 88.12 172 PRO A O 1
ATOM 1306 N N . ILE A 1 173 ? -1.257 -6.400 -18.252 1.00 87.44 173 ILE A N 1
ATOM 1307 C CA . ILE A 1 173 ? -1.704 -6.242 -16.870 1.00 87.44 173 ILE A CA 1
ATOM 1308 C C . ILE A 1 173 ? -1.407 -7.546 -16.111 1.00 87.44 173 ILE A C 1
ATOM 1310 O O . ILE A 1 173 ? -1.808 -8.625 -16.566 1.00 87.44 173 ILE A O 1
ATOM 1314 N N . PRO A 1 174 ? -0.708 -7.481 -14.961 1.00 89.69 174 PRO A N 1
ATOM 1315 C CA . PRO A 1 174 ? -0.418 -8.667 -14.164 1.00 89.69 174 PRO A CA 1
ATOM 1316 C C . PRO A 1 174 ? -1.694 -9.402 -13.743 1.00 89.69 174 PRO A C 1
ATOM 1318 O O . PRO A 1 174 ? -2.664 -8.759 -13.350 1.00 89.69 174 PRO A O 1
ATOM 1321 N N . GLU A 1 175 ? -1.660 -10.737 -13.730 1.00 87.25 175 GLU A N 1
ATOM 1322 C CA . GLU A 1 175 ? -2.815 -11.611 -13.438 1.00 87.25 175 GLU A CA 1
ATOM 1323 C C . GLU A 1 175 ? -3.599 -11.202 -12.187 1.00 87.25 175 GLU A C 1
A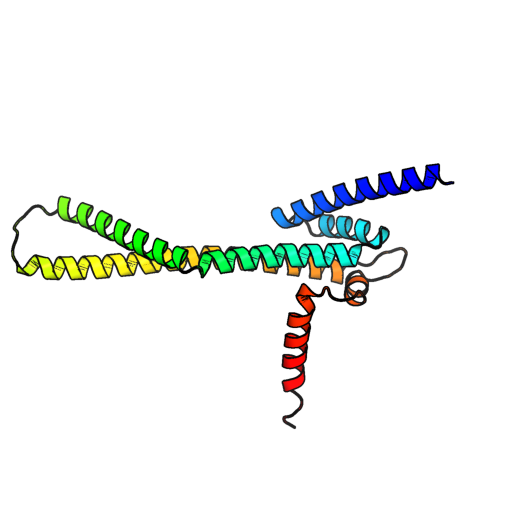TOM 1325 O O . GLU A 1 175 ? -4.819 -11.079 -12.229 1.00 87.25 175 GLU A O 1
ATOM 1330 N N . LYS A 1 176 ? -2.892 -10.866 -11.101 1.00 84.06 176 LYS A N 1
ATOM 1331 C CA . LYS A 1 176 ? -3.475 -10.385 -9.833 1.00 84.06 176 LYS A CA 1
ATOM 1332 C C . LYS A 1 176 ? -4.393 -9.160 -9.955 1.00 84.06 176 LYS A C 1
ATOM 1334 O O . LYS A 1 176 ? -5.140 -8.877 -9.028 1.00 84.06 176 LYS A O 1
ATOM 1339 N N . PHE A 1 177 ? -4.306 -8.406 -11.049 1.00 86.00 177 PHE A N 1
ATOM 1340 C CA . PHE A 1 177 ? -5.118 -7.217 -11.307 1.00 86.00 177 PHE A CA 1
ATOM 1341 C C . PHE A 1 177 ? -6.120 -7.409 -12.453 1.00 86.00 177 PHE A C 1
ATOM 1343 O O . PHE A 1 177 ? -6.944 -6.525 -12.679 1.00 86.00 177 PHE A O 1
ATOM 1350 N N . GLN A 1 178 ? -6.095 -8.543 -13.160 1.00 85.25 178 GLN A N 1
ATOM 1351 C CA . GLN A 1 178 ? -6.990 -8.788 -14.296 1.00 85.25 178 GLN A CA 1
ATOM 1352 C C . GLN A 1 178 ? -8.454 -8.895 -13.869 1.00 85.25 178 GLN A C 1
ATOM 1354 O O . GLN A 1 178 ? -9.342 -8.457 -14.592 1.00 85.25 178 GLN A O 1
ATOM 1359 N N . ASP A 1 179 ? -8.731 -9.442 -12.687 1.00 80.38 179 ASP A N 1
ATOM 1360 C CA . ASP A 1 179 ? -10.109 -9.537 -12.202 1.00 80.38 179 ASP A CA 1
ATOM 1361 C C . ASP A 1 179 ? -10.674 -8.165 -11.817 1.00 80.38 179 ASP A C 1
ATOM 1363 O O . ASP A 1 179 ? -11.831 -7.873 -12.120 1.00 80.38 179 ASP A O 1
ATOM 1367 N N . ALA A 1 180 ? -9.840 -7.285 -11.253 1.00 78.81 180 ALA A N 1
ATOM 1368 C CA . ALA A 1 180 ? -10.207 -5.889 -11.030 1.00 78.81 180 ALA A CA 1
ATOM 1369 C C . ALA A 1 180 ? -10.467 -5.164 -12.361 1.00 78.81 180 ALA A C 1
ATOM 1371 O O . ALA A 1 180 ? -11.448 -4.437 -12.488 1.00 78.81 180 ALA A O 1
ATOM 1372 N N . GLU A 1 181 ? -9.640 -5.406 -13.381 1.00 78.81 181 GLU A N 1
ATOM 1373 C CA . GLU A 1 181 ? -9.854 -4.858 -14.724 1.00 78.81 181 GLU A CA 1
ATOM 1374 C C . GLU A 1 181 ? -11.181 -5.332 -15.336 1.00 78.81 181 GLU A C 1
ATOM 1376 O O . GLU A 1 181 ? -11.945 -4.518 -15.857 1.00 78.81 181 GLU A O 1
ATOM 1381 N N . LYS A 1 182 ? -11.490 -6.633 -15.248 1.00 81.56 182 LYS A N 1
ATOM 1382 C CA . LYS A 1 182 ? -12.768 -7.185 -15.724 1.00 81.56 182 LYS A CA 1
ATOM 1383 C C . LYS A 1 182 ? -13.951 -6.536 -15.013 1.00 81.56 182 LYS A C 1
ATOM 1385 O O . LYS A 1 182 ? -14.933 -6.202 -15.672 1.00 81.56 182 LYS A O 1
ATOM 1390 N N . GLN A 1 183 ? -13.864 -6.343 -13.697 1.00 78.44 183 GLN A N 1
ATOM 1391 C CA . GLN A 1 183 ? -14.916 -5.689 -12.915 1.00 78.44 183 GLN A CA 1
ATOM 1392 C C . GLN A 1 183 ? -15.121 -4.230 -13.333 1.00 78.44 183 GLN A C 1
ATOM 1394 O O . GLN A 1 183 ? -16.261 -3.828 -13.547 1.00 78.44 183 GLN A O 1
ATOM 1399 N N . ILE A 1 184 ? -14.039 -3.467 -13.521 1.00 79.50 184 ILE A N 1
ATOM 1400 C CA . ILE A 1 184 ? -14.110 -2.072 -13.981 1.00 79.50 184 ILE A CA 1
ATOM 1401 C C . ILE A 1 184 ? -14.754 -2.001 -15.370 1.00 79.50 184 ILE A C 1
ATOM 1403 O O . ILE A 1 184 ? -15.746 -1.297 -15.547 1.00 79.50 184 ILE A O 1
ATOM 1407 N N . ARG A 1 185 ? -14.285 -2.807 -16.330 1.00 78.50 185 ARG A N 1
ATOM 1408 C CA . ARG A 1 185 ? -14.861 -2.846 -17.687 1.00 78.50 185 ARG A CA 1
ATOM 1409 C C . ARG A 1 185 ? -16.335 -3.254 -17.687 1.00 78.50 185 ARG A C 1
ATOM 1411 O O . ARG A 1 185 ? -17.128 -2.698 -18.438 1.00 78.50 185 ARG A O 1
ATOM 1418 N N . SER A 1 186 ? -16.711 -4.201 -16.825 1.00 78.38 186 SER A N 1
ATOM 1419 C CA . SER A 1 186 ? -18.109 -4.628 -16.672 1.00 78.38 186 SER A CA 1
ATOM 1420 C C . SER A 1 186 ? -18.983 -3.525 -16.066 1.00 78.38 186 SER A C 1
ATOM 1422 O O . SER A 1 186 ? -20.159 -3.435 -16.397 1.00 78.38 186 SER A O 1
ATOM 1424 N N . SER A 1 187 ? -18.420 -2.678 -15.198 1.00 73.62 187 SER A N 1
ATOM 1425 C CA . SER A 1 187 ? -19.127 -1.527 -14.622 1.00 73.62 187 SER A CA 1
ATOM 1426 C C . SER A 1 187 ? -19.252 -0.340 -15.583 1.00 73.62 187 SER A C 1
ATOM 1428 O O . SER A 1 187 ? -20.228 0.398 -15.501 1.00 73.62 187 SER A O 1
ATOM 1430 N N . GLU A 1 188 ? -18.312 -0.177 -16.518 1.00 64.19 188 GLU A N 1
ATOM 1431 C CA . GLU A 1 188 ? -18.350 0.876 -17.544 1.00 64.19 188 GLU A CA 1
ATOM 1432 C C . GLU A 1 188 ? -19.300 0.523 -18.704 1.00 64.19 188 GLU A C 1
ATOM 1434 O O . GLU A 1 188 ? -19.961 1.405 -19.239 1.00 64.19 188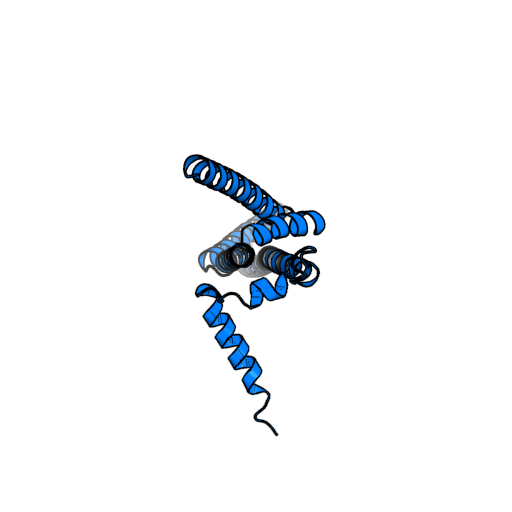 GLU A O 1
ATOM 1439 N N . GLY A 1 189 ? -19.451 -0.763 -19.042 1.00 56.16 189 GLY A N 1
ATOM 1440 C CA . GLY A 1 189 ? -20.360 -1.229 -20.100 1.00 56.16 189 GLY A CA 1
ATOM 1441 C C . GLY A 1 189 ? -21.854 -1.260 -19.739 1.00 56.16 189 GLY A C 1
ATOM 1442 O O . GLY A 1 189 ? -22.666 -1.616 -20.583 1.00 56.16 189 GLY A O 1
ATOM 1443 N N . GLY A 1 190 ? -22.233 -0.916 -18.502 1.00 48.53 190 GLY A N 1
ATOM 1444 C CA . GLY A 1 190 ? -23.633 -0.881 -18.050 1.00 48.53 190 GLY A CA 1
ATOM 1445 C C . GLY A 1 190 ? -24.337 0.471 -18.225 1.00 48.53 190 GLY A C 1
ATOM 1446 O O . GLY A 1 190 ? -25.500 0.591 -17.846 1.00 48.53 190 GLY A O 1
ATOM 1447 N N . ALA A 1 191 ? -23.647 1.491 -18.745 1.00 49.62 191 ALA A N 1
ATOM 1448 C CA . ALA A 1 191 ? -24.190 2.843 -18.909 1.00 49.62 191 ALA A CA 1
ATOM 1449 C C . ALA A 1 191 ? -24.766 3.130 -20.312 1.00 49.62 191 ALA A C 1
ATOM 1451 O O . ALA A 1 191 ? -25.493 4.109 -20.461 1.00 49.62 191 ALA A O 1
ATOM 1452 N N . ASP A 1 192 ? -24.497 2.277 -21.307 1.00 50.16 192 ASP A N 1
ATOM 1453 C CA . ASP A 1 192 ? -24.837 2.543 -22.716 1.00 50.16 192 ASP A CA 1
ATOM 1454 C C . ASP A 1 192 ? -26.092 1.800 -23.226 1.00 50.16 192 ASP A C 1
ATOM 1456 O O . ASP A 1 192 ? -26.460 1.964 -24.384 1.00 50.16 192 ASP A O 1
ATOM 1460 N N . ASP A 1 193 ? -26.789 1.032 -22.379 1.00 48.78 193 ASP A N 1
ATOM 1461 C CA . ASP A 1 193 ? -27.963 0.216 -22.771 1.00 48.78 193 ASP A CA 1
ATOM 1462 C C . ASP A 1 193 ? -29.301 0.758 -22.210 1.00 48.78 193 ASP A C 1
ATOM 1464 O O . ASP A 1 193 ? -30.254 0.023 -21.952 1.00 48.78 193 ASP A O 1
ATOM 1468 N N . ALA A 1 1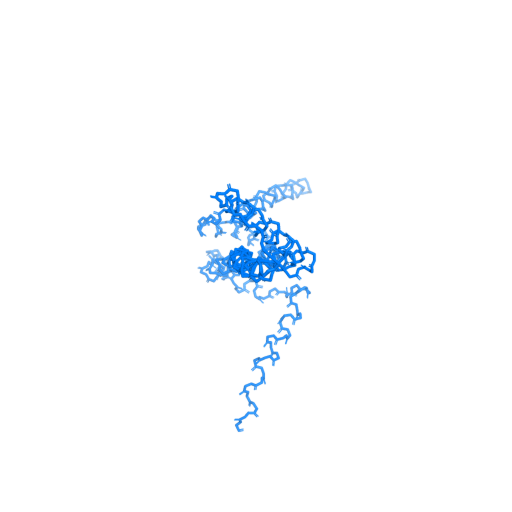94 ? -29.371 2.077 -21.993 1.00 46.06 194 ALA A N 1
ATOM 1469 C CA . ALA A 1 194 ? -30.578 2.799 -21.572 1.00 46.06 194 ALA A CA 1
ATOM 1470 C C . ALA A 1 194 ? -30.860 4.028 -22.461 1.00 46.06 194 ALA A C 1
ATOM 1472 O O . ALA A 1 194 ? -31.090 5.130 -21.953 1.00 46.06 194 ALA A O 1
ATOM 1473 N N . GLY A 1 195 ? -30.828 3.837 -23.785 1.00 36.91 195 GLY A N 1
ATOM 1474 C CA . GLY A 1 195 ? -31.183 4.843 -24.794 1.00 36.91 195 GLY A CA 1
ATOM 1475 C C . GLY A 1 195 ? -32.011 4.259 -25.926 1.00 36.91 195 GLY A C 1
ATOM 1476 O O . GLY A 1 195 ? -31.505 3.328 -26.584 1.00 36.91 195 GLY A O 1
#

Foldseek 3Di:
DVVVVVVVVVVLVVLVVVLLVQLVVCLVPVDDLVSLLVSLVSCVVVLNNLVSLLVLLVVLVVQLVVLVCCLPPPVNLVVLLVVLLVVLVVVVVVVVVVVPDDDDPVVVVVVVVSSVVSSVVSSVVSNVVSVVSSCVSNVSSVVSNVSSLVSQQPDADPPVRHRRNVSNVPDDDDPVCVVVVVVVVVVVVVPPPPD